Protein AF-A0AA35X8R4-F1 (afdb_monomer)

Structure (mmCIF, N/CA/C/O backbone):
data_AF-A0AA35X8R4-F1
#
_entry.id   AF-A0AA35X8R4-F1
#
loop_
_atom_site.group_PDB
_atom_site.id
_atom_site.type_symbol
_atom_site.label_atom_id
_atom_site.label_alt_id
_atom_site.label_comp_id
_atom_site.label_asym_id
_atom_site.label_entity_id
_atom_site.label_seq_id
_atom_site.pdbx_PDB_ins_code
_atom_site.Cartn_x
_atom_site.Cartn_y
_atom_site.Cartn_z
_atom_site.occupancy
_atom_site.B_iso_or_equiv
_atom_site.auth_seq_id
_atom_site.auth_comp_id
_atom_site.auth_asym_id
_atom_site.auth_atom_id
_atom_site.pdbx_PDB_model_num
ATOM 1 N N . GLN A 1 1 ? 31.688 -10.232 -8.672 1.00 42.75 1 GLN A N 1
ATOM 2 C CA . GLN A 1 1 ? 30.907 -11.163 -7.828 1.00 42.75 1 GLN A CA 1
ATOM 3 C C . GLN A 1 1 ? 31.420 -11.048 -6.401 1.00 42.75 1 GLN A C 1
ATOM 5 O O . GLN A 1 1 ? 32.512 -11.514 -6.111 1.00 42.75 1 GLN A O 1
ATOM 10 N N . SER A 1 2 ? 30.700 -10.338 -5.537 1.00 46.19 2 SER A N 1
ATOM 11 C CA . SER A 1 2 ? 31.055 -10.179 -4.125 1.00 46.19 2 SER A CA 1
ATOM 12 C C . SER A 1 2 ? 30.727 -11.465 -3.354 1.00 46.19 2 SER A C 1
ATOM 14 O O . SER A 1 2 ? 29.625 -12.008 -3.460 1.00 46.19 2 SER A O 1
ATOM 16 N N . HIS A 1 3 ? 31.691 -11.980 -2.586 1.00 63.31 3 HIS A N 1
ATOM 17 C CA . HIS A 1 3 ? 31.515 -13.139 -1.707 1.00 63.31 3 HIS A CA 1
ATOM 18 C C . HIS A 1 3 ? 30.639 -12.759 -0.503 1.00 63.31 3 HIS A C 1
ATOM 20 O O . HIS A 1 3 ? 31.115 -12.534 0.605 1.00 63.31 3 HIS A O 1
ATOM 26 N N . VAL A 1 4 ? 29.327 -12.669 -0.720 1.00 67.12 4 VAL A N 1
ATOM 27 C CA . VAL A 1 4 ? 28.357 -12.567 0.374 1.00 67.12 4 VAL A CA 1
ATOM 28 C C . VAL A 1 4 ? 28.374 -13.883 1.149 1.00 67.12 4 VAL A C 1
ATOM 30 O O . VAL A 1 4 ? 28.127 -14.942 0.557 1.00 67.12 4 VAL A O 1
ATOM 33 N N . SER A 1 5 ? 28.679 -13.815 2.447 1.00 81.56 5 SER A N 1
ATOM 34 C CA . SER A 1 5 ? 28.802 -14.973 3.335 1.00 81.56 5 SER A CA 1
ATOM 35 C C . SER A 1 5 ? 27.504 -15.794 3.375 1.00 81.56 5 SER A C 1
ATOM 37 O O . SER A 1 5 ? 26.397 -15.253 3.346 1.00 81.56 5 SER A O 1
ATOM 39 N N . ALA A 1 6 ? 27.634 -17.125 3.427 1.00 78.38 6 ALA A N 1
ATOM 40 C CA . ALA A 1 6 ? 26.509 -18.064 3.480 1.00 78.38 6 ALA A CA 1
ATOM 41 C C . ALA A 1 6 ? 25.413 -17.717 4.520 1.00 78.38 6 ALA A C 1
ATOM 43 O O . ALA A 1 6 ? 24.239 -17.761 4.147 1.00 78.38 6 ALA A O 1
ATOM 44 N N . PRO A 1 7 ? 25.729 -17.309 5.771 1.00 77.25 7 PRO A N 1
ATOM 45 C CA . PRO A 1 7 ? 24.696 -16.931 6.741 1.00 77.25 7 PRO A CA 1
ATOM 46 C C . PRO A 1 7 ? 23.903 -15.686 6.325 1.00 77.25 7 PRO A C 1
ATOM 48 O O . PRO A 1 7 ? 22.697 -15.631 6.552 1.00 77.25 7 PRO A O 1
ATOM 51 N N . LEU A 1 8 ? 24.538 -14.718 5.655 1.00 70.50 8 LEU A N 1
ATOM 52 C CA . LEU A 1 8 ? 23.856 -13.514 5.178 1.00 70.50 8 LEU A CA 1
ATOM 53 C C . LEU A 1 8 ? 22.830 -13.860 4.089 1.00 70.50 8 LEU A C 1
ATOM 55 O O . LEU A 1 8 ? 21.717 -13.344 4.096 1.00 70.50 8 LEU A O 1
ATOM 59 N N . ARG A 1 9 ? 23.173 -14.788 3.184 1.00 72.38 9 ARG A N 1
ATOM 60 C CA . ARG A 1 9 ? 22.253 -15.271 2.137 1.00 72.38 9 ARG A CA 1
ATOM 61 C C . ARG A 1 9 ? 21.031 -15.967 2.726 1.00 72.38 9 ARG A C 1
ATOM 63 O O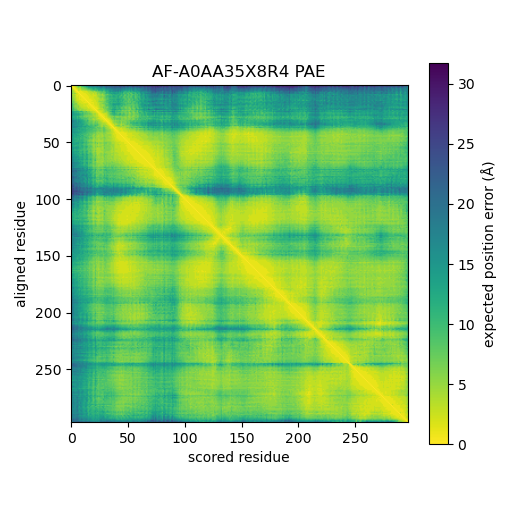 . ARG A 1 9 ? 19.924 -15.765 2.240 1.00 72.38 9 ARG A O 1
ATOM 70 N N . LEU A 1 10 ? 21.232 -16.765 3.774 1.00 74.31 10 LEU A N 1
ATOM 71 C CA . LEU A 1 10 ? 20.160 -17.494 4.452 1.00 74.31 10 LEU A CA 1
ATOM 72 C C . LEU A 1 10 ? 19.216 -16.528 5.180 1.00 74.31 10 LEU A C 1
ATOM 74 O O . LEU A 1 10 ? 17.998 -16.666 5.095 1.00 74.31 10 LEU A O 1
ATOM 78 N N . LEU A 1 11 ? 19.775 -15.490 5.806 1.00 71.56 11 LEU A N 1
ATOM 79 C CA . LEU A 1 11 ? 19.006 -14.438 6.465 1.00 71.56 11 LEU A CA 1
ATOM 80 C C . LEU A 1 11 ? 18.206 -13.594 5.459 1.00 71.56 11 LEU A C 1
ATOM 82 O O . LEU A 1 11 ? 17.036 -13.311 5.708 1.00 71.56 11 LEU A O 1
ATOM 86 N N . PHE A 1 12 ? 18.783 -13.269 4.296 1.00 72.00 12 PHE A N 1
ATOM 87 C CA . PHE A 1 12 ? 18.057 -12.611 3.203 1.00 72.00 12 PHE A CA 1
ATOM 88 C C . PHE A 1 12 ? 16.969 -13.493 2.590 1.00 72.00 12 PHE A C 1
ATOM 90 O O . PHE A 1 12 ? 15.885 -13.005 2.288 1.00 72.00 12 PHE A O 1
ATOM 97 N N . ALA A 1 13 ? 17.219 -14.792 2.425 1.00 73.44 13 ALA A N 1
ATOM 98 C CA . ALA A 1 13 ? 16.211 -15.718 1.920 1.00 73.44 13 ALA A CA 1
ATOM 99 C C . ALA A 1 13 ? 15.034 -15.852 2.898 1.00 73.44 13 ALA A C 1
ATOM 101 O O . ALA A 1 13 ? 13.877 -15.832 2.474 1.00 73.44 13 ALA A O 1
ATOM 102 N N . PHE A 1 14 ? 15.318 -15.934 4.202 1.00 73.19 14 PHE A N 1
ATOM 103 C CA . PHE A 1 14 ? 14.298 -15.977 5.246 1.00 73.19 14 PHE A CA 1
ATOM 104 C C . PHE A 1 14 ? 13.504 -14.668 5.327 1.00 73.19 14 PHE A C 1
ATOM 106 O O . PHE A 1 14 ? 12.277 -14.695 5.376 1.00 73.19 14 PHE A O 1
ATOM 113 N N . SER A 1 15 ? 14.170 -13.510 5.284 1.00 67.69 15 SER A N 1
ATOM 114 C CA . SER A 1 15 ? 13.473 -12.219 5.301 1.00 67.69 15 SER A CA 1
ATOM 115 C C . SER A 1 15 ? 12.631 -12.006 4.041 1.00 67.69 15 SER A C 1
ATOM 117 O O . SER A 1 15 ? 11.508 -11.512 4.139 1.00 67.69 15 SER A O 1
ATOM 119 N N . ALA A 1 16 ? 13.115 -12.447 2.876 1.00 68.12 16 ALA A N 1
ATOM 120 C CA . ALA A 1 16 ? 12.371 -12.402 1.623 1.00 68.12 16 ALA A CA 1
ATOM 121 C C . ALA A 1 16 ? 11.135 -13.310 1.651 1.00 68.12 16 ALA A C 1
ATOM 123 O O . ALA A 1 16 ? 10.048 -12.857 1.303 1.00 68.12 16 ALA A O 1
ATOM 124 N N . THR A 1 17 ? 11.258 -14.560 2.110 1.00 68.94 17 THR A N 1
ATOM 125 C CA . THR A 1 17 ? 10.109 -15.480 2.228 1.00 68.94 17 THR A CA 1
ATOM 126 C C . THR A 1 17 ? 9.102 -15.010 3.266 1.00 68.94 17 THR A C 1
ATOM 128 O O . THR A 1 17 ? 7.900 -15.039 3.010 1.00 68.94 17 THR A O 1
ATOM 131 N N . PHE A 1 18 ? 9.571 -14.499 4.404 1.00 68.56 18 PHE A N 1
ATOM 132 C CA . PHE A 1 18 ? 8.705 -13.898 5.410 1.00 68.56 18 PHE A CA 1
ATOM 133 C C . PHE A 1 18 ? 7.965 -12.684 4.832 1.00 68.56 18 PHE A C 1
ATOM 135 O O . PHE A 1 18 ? 6.743 -12.606 4.925 1.00 68.56 18 PHE A O 1
ATOM 142 N N . SER A 1 19 ? 8.669 -11.782 4.143 1.00 63.00 19 SER A N 1
ATOM 143 C CA . SER A 1 19 ? 8.063 -10.633 3.462 1.00 63.00 19 SER A CA 1
ATOM 144 C C . SER A 1 19 ? 7.044 -11.057 2.399 1.00 63.00 19 SER A C 1
ATOM 146 O O . SER A 1 19 ? 5.959 -10.486 2.333 1.00 63.00 19 SER A O 1
ATOM 148 N N . GLN A 1 20 ? 7.337 -12.090 1.606 1.00 67.69 20 GLN A N 1
ATOM 149 C CA . GLN A 1 20 ? 6.408 -12.647 0.618 1.00 67.69 20 GLN A CA 1
ATOM 150 C C . GLN A 1 20 ? 5.157 -13.242 1.269 1.00 67.69 20 GLN A C 1
ATOM 152 O O . GLN A 1 20 ? 4.056 -13.027 0.765 1.00 67.69 20 GLN A O 1
ATOM 157 N N . PHE A 1 21 ? 5.303 -13.949 2.392 1.00 67.50 21 PHE A N 1
ATOM 158 C CA . PHE A 1 21 ? 4.180 -14.505 3.145 1.00 67.50 21 PHE A CA 1
ATOM 159 C C . PHE A 1 21 ? 3.247 -13.398 3.655 1.00 67.50 21 PHE A C 1
ATOM 161 O O . PHE A 1 21 ? 2.036 -13.465 3.442 1.00 67.50 21 PHE A O 1
ATOM 168 N N . TRP A 1 22 ? 3.810 -12.336 4.239 1.00 61.62 22 TRP A N 1
ATOM 169 C CA . TRP A 1 22 ? 3.038 -11.184 4.719 1.00 61.62 22 TRP A CA 1
ATOM 170 C C . TRP A 1 22 ? 2.454 -10.324 3.596 1.00 61.62 22 TRP A C 1
ATOM 172 O O . TRP A 1 22 ? 1.364 -9.783 3.754 1.00 61.62 22 TRP A O 1
ATOM 182 N N . ASN A 1 23 ? 3.115 -10.265 2.439 1.00 62.91 23 ASN A N 1
ATOM 183 C CA . ASN A 1 23 ? 2.575 -9.660 1.218 1.00 62.91 23 ASN A CA 1
ATOM 184 C C . ASN A 1 23 ? 1.574 -10.568 0.488 1.00 62.91 23 ASN A C 1
ATOM 186 O O . ASN A 1 23 ? 1.176 -10.262 -0.637 1.00 62.91 23 ASN A O 1
ATOM 190 N N . LEU A 1 24 ? 1.182 -11.692 1.100 1.00 67.56 24 LEU A N 1
ATOM 191 C CA . LEU A 1 24 ? 0.212 -12.645 0.560 1.00 67.56 24 LEU A CA 1
ATOM 192 C C . LEU A 1 24 ? 0.609 -13.181 -0.825 1.00 67.56 24 LEU A C 1
ATOM 194 O O . LEU A 1 24 ? -0.223 -13.579 -1.637 1.00 67.56 24 LEU A O 1
ATOM 198 N N . GLN A 1 25 ? 1.914 -13.226 -1.087 1.00 70.88 25 GLN A N 1
ATOM 199 C CA . GLN A 1 25 ? 2.516 -13.843 -2.264 1.00 70.88 25 GLN A CA 1
ATOM 200 C C . GLN A 1 25 ? 2.838 -15.319 -1.999 1.00 70.88 25 GLN A C 1
ATOM 202 O O . GLN A 1 25 ? 3.800 -15.857 -2.541 1.00 70.88 25 GLN A O 1
ATOM 207 N N . PHE A 1 26 ? 2.028 -15.996 -1.179 1.00 68.44 26 PHE A N 1
ATOM 208 C CA . PHE A 1 26 ? 2.203 -17.412 -0.828 1.00 68.44 26 PHE A CA 1
ATOM 209 C C . PHE A 1 26 ? 2.342 -18.300 -2.064 1.00 68.44 26 PHE A C 1
ATOM 211 O O . PHE A 1 26 ? 3.152 -19.219 -2.069 1.00 68.44 26 PHE A O 1
ATOM 218 N N . PHE A 1 27 ? 1.628 -17.982 -3.145 1.00 66.06 27 PHE A N 1
ATOM 219 C CA . PHE A 1 27 ? 1.754 -18.725 -4.394 1.00 66.06 27 PHE A CA 1
ATOM 220 C C . PHE A 1 27 ? 3.149 -18.613 -5.013 1.00 66.06 27 PHE A C 1
ATOM 222 O O . PHE A 1 27 ? 3.648 -19.612 -5.506 1.00 66.06 27 PHE A O 1
ATOM 229 N N . LYS A 1 28 ? 3.815 -17.454 -4.929 1.00 71.38 28 LYS A N 1
ATOM 230 C CA . LYS A 1 28 ? 5.198 -17.301 -5.418 1.00 71.38 28 LYS A CA 1
ATOM 231 C C . LYS A 1 28 ? 6.217 -18.018 -4.530 1.00 71.38 28 LYS A C 1
ATOM 233 O O . LYS A 1 28 ? 7.270 -18.402 -5.020 1.00 71.38 28 LYS A O 1
ATOM 238 N N . ALA A 1 29 ? 5.912 -18.180 -3.241 1.00 72.56 29 ALA A N 1
ATOM 239 C CA . ALA A 1 29 ? 6.785 -18.868 -2.293 1.00 72.56 29 ALA A CA 1
ATOM 240 C C . ALA A 1 29 ? 6.645 -20.401 -2.357 1.00 72.56 29 ALA A C 1
ATOM 242 O O . ALA A 1 29 ? 7.626 -21.113 -2.164 1.00 72.56 29 ALA A O 1
ATOM 243 N N . ILE A 1 30 ? 5.432 -20.910 -2.603 1.00 75.31 30 ILE A N 1
ATOM 244 C CA . ILE A 1 30 ? 5.121 -22.349 -2.580 1.00 75.31 30 ILE A CA 1
ATOM 245 C C . ILE A 1 30 ? 5.240 -22.972 -3.972 1.00 75.31 30 ILE A C 1
ATOM 247 O O . ILE A 1 30 ? 5.683 -24.112 -4.104 1.00 75.31 30 ILE A O 1
ATOM 251 N N . VAL A 1 31 ? 4.821 -22.251 -5.013 1.00 72.50 31 VAL A N 1
ATOM 252 C CA . VAL A 1 31 ? 4.783 -22.779 -6.375 1.00 72.50 31 VAL A CA 1
ATOM 253 C C . VAL A 1 31 ? 6.070 -22.361 -7.090 1.00 72.50 31 VAL A C 1
ATOM 255 O O . VAL A 1 31 ? 6.331 -21.160 -7.196 1.00 72.50 31 VAL A O 1
ATOM 258 N N . PRO A 1 32 ? 6.889 -23.310 -7.586 1.00 77.44 32 PRO A N 1
ATOM 259 C CA . PRO A 1 32 ? 8.063 -22.970 -8.384 1.00 77.44 32 PRO A CA 1
ATOM 260 C C . PRO A 1 32 ? 7.648 -22.178 -9.637 1.00 77.44 32 PRO A C 1
ATOM 262 O O . PRO A 1 32 ? 6.482 -22.223 -10.035 1.00 77.44 32 PRO A O 1
ATOM 265 N N . PRO A 1 33 ? 8.564 -21.444 -10.291 1.00 75.19 33 PRO A N 1
ATOM 266 C CA . PRO A 1 33 ? 8.243 -20.746 -11.531 1.00 75.19 33 PRO A CA 1
ATOM 267 C C . PRO A 1 33 ? 7.823 -21.760 -12.608 1.00 75.19 33 PRO A C 1
ATOM 269 O O . PRO A 1 33 ? 8.652 -22.494 -13.140 1.00 75.19 33 PRO A O 1
ATOM 272 N N . ILE A 1 34 ? 6.524 -21.817 -12.913 1.00 79.06 34 ILE A N 1
ATOM 273 C CA . ILE A 1 34 ? 5.951 -22.690 -13.945 1.00 79.06 34 ILE A CA 1
ATOM 274 C C . ILE A 1 34 ? 5.684 -21.851 -15.197 1.00 79.06 34 ILE A C 1
ATOM 276 O O . ILE A 1 34 ? 5.019 -20.815 -15.133 1.00 79.06 34 ILE A O 1
ATOM 280 N N . CYS A 1 35 ? 6.157 -22.317 -16.355 1.00 78.00 35 CYS A N 1
ATOM 281 C CA . CYS A 1 35 ? 5.719 -21.786 -17.644 1.00 78.00 35 CYS A CA 1
ATOM 282 C C . CYS A 1 35 ? 4.295 -22.279 -17.930 1.00 78.00 35 CYS A C 1
ATOM 284 O O . CYS A 1 35 ? 4.099 -23.425 -18.320 1.00 78.00 35 CYS A O 1
ATOM 286 N N . ILE A 1 36 ? 3.298 -21.418 -17.705 1.00 80.19 36 ILE A N 1
ATOM 287 C CA . ILE A 1 36 ? 1.879 -21.766 -17.896 1.00 80.19 36 ILE A CA 1
ATOM 288 C C . ILE A 1 36 ? 1.546 -21.917 -19.390 1.00 80.19 36 ILE A C 1
ATOM 290 O O . ILE A 1 36 ? 0.782 -22.804 -19.761 1.00 80.19 36 ILE A O 1
ATOM 294 N N . SER A 1 37 ? 2.095 -21.053 -20.253 1.00 87.88 37 SER A N 1
ATOM 295 C CA . SER A 1 37 ? 1.942 -21.135 -21.712 1.00 87.88 37 SER A CA 1
ATOM 296 C C . SER A 1 37 ? 2.865 -20.142 -22.420 1.00 87.88 37 SER A C 1
ATOM 298 O O . SER A 1 37 ? 3.035 -19.017 -21.955 1.00 87.88 37 SER A O 1
ATOM 300 N N . GLU A 1 38 ? 3.381 -20.525 -23.589 1.00 85.19 38 GLU A N 1
ATOM 301 C CA . GLU A 1 38 ? 4.169 -19.659 -24.484 1.00 85.19 38 GLU A CA 1
ATOM 302 C C . GLU A 1 38 ? 3.363 -18.475 -25.042 1.00 85.19 38 GLU A C 1
ATOM 304 O O . GLU A 1 38 ? 3.930 -17.491 -25.509 1.00 85.19 38 GLU A O 1
ATOM 309 N N . LYS A 1 39 ? 2.026 -18.546 -24.991 1.00 87.25 39 LYS A N 1
ATOM 310 C CA . LYS A 1 39 ? 1.143 -17.471 -25.468 1.00 87.25 39 LYS A CA 1
ATOM 311 C C . LYS A 1 39 ? 0.897 -16.381 -24.421 1.00 87.25 39 LYS A C 1
ATOM 313 O O . LYS A 1 39 ? 0.306 -15.355 -24.761 1.00 87.25 39 LYS A O 1
ATOM 318 N N . LEU A 1 40 ? 1.300 -16.583 -23.160 1.00 86.94 40 LEU A N 1
ATOM 319 C CA . LEU A 1 40 ? 1.175 -15.543 -22.139 1.00 86.94 40 LEU A CA 1
ATOM 320 C C . LEU A 1 40 ? 2.287 -14.506 -22.306 1.00 86.94 40 LEU A C 1
ATOM 322 O O . LEU A 1 40 ? 3.458 -14.774 -22.065 1.00 86.94 40 LEU A O 1
ATOM 326 N N . THR A 1 41 ? 1.890 -13.291 -22.669 1.00 88.88 41 THR A N 1
ATOM 327 C CA . THR A 1 41 ? 2.775 -12.119 -22.659 1.00 88.88 41 THR A CA 1
ATOM 328 C C . THR A 1 41 ? 3.045 -11.621 -21.234 1.00 88.88 41 THR A C 1
ATOM 330 O O . THR A 1 41 ? 2.301 -11.942 -20.298 1.00 88.88 41 THR A O 1
ATOM 333 N N . GLY A 1 42 ? 4.085 -10.796 -21.062 1.00 87.94 42 GLY A N 1
ATOM 334 C CA . GLY A 1 42 ? 4.512 -10.294 -19.749 1.00 87.94 42 GLY A CA 1
ATOM 335 C C . GLY A 1 42 ? 3.406 -9.539 -19.008 1.00 87.94 42 GLY A C 1
ATOM 336 O O . GLY A 1 42 ? 3.241 -9.697 -17.798 1.00 87.94 42 GLY A O 1
ATOM 337 N N . ILE A 1 43 ? 2.555 -8.811 -19.739 1.00 88.62 43 ILE A N 1
ATOM 338 C CA . ILE A 1 43 ? 1.417 -8.097 -19.146 1.00 88.62 43 ILE A CA 1
ATOM 339 C C . ILE A 1 43 ? 0.390 -9.028 -18.488 1.00 88.62 43 ILE A C 1
ATOM 341 O O . ILE A 1 43 ? -0.168 -8.679 -17.450 1.00 88.62 43 ILE A O 1
ATOM 345 N N . HIS A 1 44 ? 0.155 -10.226 -19.035 1.00 89.62 44 HIS A N 1
ATOM 346 C CA . HIS A 1 44 ? -0.772 -11.184 -18.427 1.00 89.62 44 HIS A CA 1
ATOM 347 C C . HIS A 1 44 ? -0.239 -11.676 -17.086 1.00 89.62 44 HIS A C 1
ATOM 349 O O . HIS A 1 44 ? -0.977 -11.722 -16.104 1.00 89.62 44 HIS A O 1
ATOM 355 N N . VAL A 1 45 ? 1.057 -11.991 -17.042 1.00 88.00 45 VAL A N 1
ATOM 356 C CA . VAL A 1 45 ? 1.742 -12.387 -15.808 1.00 88.00 45 VAL A CA 1
ATOM 357 C C . VAL A 1 45 ? 1.691 -11.248 -14.796 1.00 88.00 45 VAL A C 1
ATOM 359 O O . VAL A 1 45 ? 1.405 -11.476 -13.622 1.00 88.00 45 VAL A O 1
ATOM 362 N N . HIS A 1 46 ? 1.884 -10.009 -15.247 1.00 89.19 46 HIS A N 1
ATOM 363 C CA . HIS A 1 46 ? 1.799 -8.849 -14.370 1.00 89.19 46 HIS A CA 1
ATOM 364 C C . HIS A 1 46 ? 0.398 -8.615 -13.811 1.00 89.19 46 HIS A C 1
ATOM 366 O O . HIS A 1 46 ? 0.256 -8.282 -12.637 1.00 89.19 46 HIS A O 1
ATOM 372 N N . MET A 1 47 ? -0.650 -8.846 -14.601 1.00 90.00 47 MET A N 1
ATOM 373 C CA . MET A 1 47 ? -2.028 -8.720 -14.123 1.00 90.00 47 MET A CA 1
ATOM 374 C C . MET A 1 47 ? -2.342 -9.668 -12.957 1.00 90.00 47 MET A C 1
ATOM 376 O O . MET A 1 47 ? -3.156 -9.334 -12.096 1.00 90.00 47 MET A O 1
ATOM 380 N N . LEU A 1 48 ? -1.643 -10.803 -12.848 1.00 88.25 48 LEU A N 1
ATOM 381 C CA . LEU A 1 48 ? -1.761 -11.698 -11.693 1.00 88.25 48 LEU A CA 1
ATOM 382 C C . LEU A 1 48 ? -1.245 -11.064 -10.390 1.00 88.25 48 LEU A C 1
ATOM 384 O O . LEU A 1 48 ? -1.662 -11.484 -9.313 1.00 88.25 48 LEU A O 1
ATOM 388 N N . ASN A 1 49 ? -0.411 -10.020 -10.449 1.00 86.81 49 ASN A N 1
ATOM 389 C CA . ASN A 1 49 ? 0.014 -9.276 -9.259 1.00 86.81 49 ASN A CA 1
ATOM 390 C C . ASN A 1 49 ? -1.132 -8.471 -8.613 1.00 86.81 49 ASN A C 1
ATOM 392 O O . ASN A 1 49 ? -0.999 -8.072 -7.458 1.00 86.81 49 ASN A O 1
ATOM 396 N N . PHE A 1 50 ? -2.269 -8.277 -9.295 1.00 89.12 50 PHE A N 1
ATOM 397 C CA . PHE A 1 50 ? -3.486 -7.728 -8.678 1.00 89.12 50 PHE A CA 1
ATOM 398 C C . PHE A 1 50 ? -4.293 -8.779 -7.905 1.00 89.12 50 PHE A C 1
ATOM 400 O O . PHE A 1 50 ? -5.124 -8.419 -7.070 1.00 89.12 50 PHE A O 1
ATOM 407 N N . LEU A 1 51 ? -4.050 -10.074 -8.134 1.00 88.38 51 LEU A N 1
ATOM 408 C CA . LEU A 1 51 ? -4.808 -11.153 -7.500 1.00 88.38 51 LEU A CA 1
ATOM 409 C C . LEU A 1 51 ? -4.685 -11.159 -5.963 1.00 88.38 51 LEU A C 1
ATOM 411 O O . LEU A 1 51 ? -5.722 -11.300 -5.316 1.00 88.38 51 LEU A O 1
ATOM 415 N N . PRO A 1 52 ? -3.503 -10.936 -5.345 1.00 85.69 52 PRO A N 1
ATOM 416 C CA . PRO A 1 52 ? -3.396 -10.810 -3.889 1.00 85.69 52 PRO A CA 1
ATOM 417 C C . PRO A 1 52 ? -4.235 -9.659 -3.315 1.00 85.69 52 PRO A C 1
ATOM 419 O O . PRO A 1 52 ? -4.853 -9.811 -2.263 1.00 85.69 52 PRO A O 1
ATOM 422 N N . ALA A 1 53 ? -4.318 -8.526 -4.023 1.00 86.94 53 ALA A N 1
ATOM 423 C CA . ALA A 1 53 ? -5.154 -7.403 -3.604 1.00 86.94 53 ALA A CA 1
ATOM 424 C C . ALA A 1 53 ? -6.650 -7.744 -3.683 1.00 86.94 53 ALA A C 1
ATOM 426 O O . ALA A 1 53 ? -7.406 -7.486 -2.749 1.00 86.94 53 ALA A O 1
ATOM 427 N N . ILE A 1 54 ? -7.080 -8.394 -4.767 1.00 86.06 54 ILE A N 1
ATOM 428 C CA . ILE A 1 54 ? -8.464 -8.868 -4.909 1.00 86.06 54 ILE A CA 1
ATOM 429 C C . ILE A 1 54 ? -8.793 -9.897 -3.822 1.00 86.06 54 ILE A C 1
ATOM 431 O O . ILE A 1 54 ? -9.855 -9.827 -3.207 1.00 86.06 54 ILE A O 1
ATOM 435 N N . TYR A 1 55 ? -7.873 -10.817 -3.536 1.00 87.25 55 TYR A N 1
ATOM 436 C CA . TYR A 1 55 ? -8.022 -11.811 -2.477 1.00 87.25 55 TYR A CA 1
ATOM 437 C C . TYR A 1 55 ? -8.251 -11.163 -1.104 1.00 87.25 55 TYR A C 1
ATOM 439 O O . TYR A 1 55 ? -9.162 -11.563 -0.380 1.00 87.25 55 TYR A O 1
ATOM 447 N N . LEU A 1 56 ? -7.497 -10.113 -0.770 1.00 88.50 56 LEU A N 1
ATOM 448 C CA . LEU A 1 56 ? -7.697 -9.336 0.456 1.00 88.50 56 LEU A CA 1
ATOM 449 C C . LEU A 1 56 ? -9.094 -8.726 0.560 1.00 88.50 56 LEU A C 1
ATOM 451 O O . LEU A 1 56 ? -9.714 -8.763 1.621 1.00 88.50 56 LEU A O 1
ATOM 455 N N . LEU A 1 57 ? -9.614 -8.194 -0.542 1.00 85.62 57 LEU A N 1
ATOM 456 C CA . LEU A 1 57 ? -10.961 -7.627 -0.583 1.00 85.62 57 LEU A CA 1
ATOM 457 C C . LEU A 1 57 ? -12.031 -8.704 -0.416 1.00 85.62 57 LEU A C 1
ATOM 459 O O . LEU A 1 57 ? -13.007 -8.497 0.302 1.00 85.62 57 LEU A O 1
ATOM 463 N N . VAL A 1 58 ? -11.830 -9.874 -1.024 1.00 88.19 58 VAL A N 1
ATOM 464 C CA . VAL A 1 58 ? -12.706 -11.033 -0.820 1.00 88.19 58 VAL A CA 1
ATOM 465 C C . VAL A 1 58 ? -12.693 -11.456 0.648 1.00 88.19 58 VAL A C 1
ATOM 467 O O . VAL A 1 58 ? -13.761 -11.687 1.209 1.00 88.19 58 VAL A O 1
ATOM 470 N N . LEU A 1 59 ? -11.528 -11.483 1.305 1.00 87.62 59 LEU A N 1
ATOM 471 C CA . LEU A 1 59 ? -11.437 -11.760 2.742 1.00 87.62 59 LEU A CA 1
ATOM 472 C C . LEU A 1 59 ? -12.197 -10.734 3.588 1.00 87.62 59 LEU A C 1
ATOM 474 O O . LEU A 1 59 ? -12.868 -11.125 4.539 1.00 87.62 59 LEU A O 1
ATOM 478 N N . VAL A 1 60 ? -12.140 -9.448 3.235 1.00 86.62 60 VAL A N 1
ATOM 479 C CA . VAL A 1 60 ? -12.914 -8.390 3.907 1.00 86.62 60 VAL A CA 1
ATOM 480 C C . VAL A 1 60 ? -14.421 -8.587 3.714 1.00 86.62 60 VAL A C 1
ATOM 482 O O . VAL A 1 60 ? -15.196 -8.448 4.657 1.00 86.62 60 VAL A O 1
ATOM 485 N N . ILE A 1 61 ? -14.866 -8.942 2.509 1.00 86.38 61 ILE A N 1
ATOM 486 C CA . ILE A 1 61 ? -16.287 -9.214 2.248 1.00 86.38 61 ILE A CA 1
ATOM 487 C C . ILE A 1 61 ? -16.743 -10.450 3.031 1.00 86.38 61 ILE A C 1
ATOM 489 O O . ILE A 1 61 ? -17.786 -10.417 3.686 1.00 86.38 61 ILE A O 1
ATOM 493 N N . LEU A 1 62 ? -15.954 -11.526 3.006 1.00 87.44 62 LEU A N 1
ATOM 494 C CA . LEU A 1 62 ? -16.235 -12.748 3.755 1.00 87.44 62 LEU A CA 1
ATOM 495 C C . LEU A 1 62 ? -16.264 -12.486 5.262 1.00 87.44 62 LEU A C 1
ATOM 497 O O . LEU A 1 62 ? -17.173 -12.974 5.929 1.00 87.44 62 LEU A O 1
ATOM 501 N N . SER A 1 63 ? -15.338 -11.687 5.801 1.00 85.38 63 SER A N 1
ATOM 502 C CA . SER A 1 63 ? -15.355 -11.320 7.219 1.00 85.38 63 SER A CA 1
ATOM 503 C C . SER A 1 63 ? -16.622 -10.538 7.566 1.00 85.38 63 SER A C 1
ATOM 505 O O . SER A 1 63 ? -17.294 -10.890 8.531 1.00 85.38 63 SER A O 1
ATOM 507 N N . CYS A 1 64 ? -17.029 -9.573 6.736 1.00 83.62 64 CYS A N 1
ATOM 508 C CA . CYS A 1 64 ? -18.278 -8.827 6.917 1.00 83.62 64 CYS A CA 1
ATOM 509 C C . CYS A 1 64 ? -19.508 -9.744 6.949 1.00 83.62 64 CYS A C 1
ATOM 511 O O . CYS A 1 64 ? -20.355 -9.616 7.835 1.00 83.62 64 CYS A O 1
ATOM 513 N N . ILE A 1 65 ? -19.589 -10.699 6.019 1.00 86.81 65 ILE A N 1
ATOM 514 C CA . ILE A 1 65 ? -20.679 -11.682 5.967 1.00 86.81 65 ILE A CA 1
ATOM 515 C C . ILE A 1 65 ? -20.668 -12.569 7.218 1.00 86.81 65 ILE A C 1
ATOM 517 O O . ILE A 1 65 ? -21.719 -12.793 7.817 1.00 86.81 65 ILE A O 1
ATOM 521 N N . LEU A 1 66 ? -19.498 -13.052 7.644 1.00 86.31 66 LEU A N 1
ATOM 522 C CA . LEU A 1 66 ? -19.364 -13.894 8.835 1.00 86.31 66 LEU A CA 1
ATOM 523 C C . LEU A 1 66 ? -19.777 -13.158 10.115 1.00 86.31 66 LEU A C 1
ATOM 525 O O . LEU A 1 66 ? -20.450 -13.757 10.952 1.00 86.31 66 LEU A O 1
ATOM 529 N N . ILE A 1 67 ? -19.441 -11.871 10.253 1.00 82.62 67 ILE A N 1
ATOM 530 C CA . ILE A 1 67 ? -19.865 -11.038 11.392 1.00 82.62 67 ILE A CA 1
ATOM 531 C C . ILE A 1 67 ? -21.386 -10.891 11.415 1.00 82.62 67 ILE A C 1
ATOM 533 O O . ILE A 1 67 ? -22.006 -11.099 12.455 1.00 82.62 67 ILE A O 1
ATOM 537 N N . GLU A 1 68 ? -21.999 -10.558 10.278 1.00 83.88 68 GLU A N 1
ATOM 538 C CA . GLU A 1 68 ? -23.452 -10.375 10.183 1.00 83.88 68 GLU A CA 1
ATOM 539 C C . GLU A 1 68 ? -24.199 -11.691 10.462 1.00 83.88 68 GLU A C 1
ATOM 541 O O . GLU A 1 68 ? -25.191 -11.715 11.194 1.00 83.88 68 GLU A O 1
ATOM 546 N N . LEU A 1 69 ? -23.699 -12.817 9.942 1.00 87.06 69 LEU A N 1
ATOM 547 C CA . LEU A 1 69 ? -24.249 -14.144 10.234 1.00 87.06 69 LEU A CA 1
ATOM 548 C C . LEU A 1 69 ? -24.075 -14.531 11.708 1.00 87.06 69 LEU A C 1
ATOM 550 O O . LEU A 1 69 ? -24.981 -15.131 12.295 1.00 87.06 69 LEU A O 1
ATOM 554 N N . HIS A 1 70 ? -22.941 -14.177 12.318 1.00 84.19 70 HIS A N 1
ATOM 555 C CA . HIS A 1 70 ? -22.709 -14.370 13.747 1.00 84.19 70 HIS A CA 1
ATOM 556 C C . HIS A 1 70 ? -23.689 -13.535 14.586 1.00 84.19 70 HIS A C 1
ATOM 558 O O . HIS A 1 70 ? -24.312 -14.070 15.501 1.00 84.19 70 HIS A O 1
ATOM 564 N N . ALA A 1 71 ? -23.904 -12.262 14.234 1.00 82.62 71 ALA A N 1
ATOM 565 C CA . ALA A 1 71 ? -24.853 -11.373 14.910 1.00 82.62 71 ALA A CA 1
ATOM 566 C C . ALA A 1 71 ? -26.305 -11.883 14.840 1.00 82.62 71 ALA A C 1
ATOM 568 O O . ALA A 1 71 ? -27.081 -11.691 15.774 1.00 82.62 71 ALA A O 1
ATOM 569 N N . ARG A 1 72 ? -26.666 -12.592 13.763 1.00 89.69 72 ARG A N 1
ATOM 570 C CA . ARG A 1 72 ? -27.978 -13.243 13.592 1.00 89.69 72 ARG A CA 1
ATOM 571 C C . ARG A 1 72 ? -28.087 -14.621 14.253 1.00 89.69 72 ARG A C 1
ATOM 573 O O . ARG A 1 72 ? -29.088 -15.304 14.054 1.00 89.69 72 ARG A O 1
ATOM 580 N N . ASN A 1 73 ? -27.091 -15.038 15.035 1.00 90.75 73 ASN A N 1
ATOM 581 C CA . ASN A 1 73 ? -27.041 -16.333 15.721 1.00 90.75 73 ASN A CA 1
ATOM 582 C C . ASN A 1 73 ? -27.116 -17.555 14.784 1.00 90.75 73 ASN A C 1
ATOM 584 O O . ASN A 1 73 ? -27.674 -18.594 15.148 1.00 90.75 73 ASN A O 1
ATOM 588 N N . PHE A 1 74 ? -26.536 -17.474 13.582 1.00 93.88 74 PHE A N 1
ATOM 589 C CA . PHE A 1 74 ? -26.549 -18.601 12.649 1.00 93.88 74 PHE A CA 1
ATOM 590 C C . PHE A 1 74 ? -25.727 -19.789 13.185 1.00 93.88 74 PHE A C 1
ATOM 592 O O . PHE A 1 74 ? -24.554 -19.653 13.547 1.00 93.88 74 PHE A O 1
ATOM 599 N N . ALA A 1 75 ? -26.334 -20.980 13.234 1.00 92.00 75 ALA A N 1
ATOM 600 C CA . ALA A 1 75 ? -25.786 -22.130 13.959 1.00 92.00 75 ALA A CA 1
ATOM 601 C C . ALA A 1 75 ? -24.404 -22.581 13.455 1.00 92.00 75 ALA A C 1
ATOM 603 O O . ALA A 1 75 ? -23.528 -22.865 14.272 1.00 92.00 75 ALA A O 1
ATOM 604 N N . ILE A 1 76 ? -24.196 -22.603 12.132 1.00 92.38 76 ILE A N 1
ATOM 605 C CA . ILE A 1 76 ? -22.933 -23.035 11.510 1.00 92.38 76 ILE A CA 1
ATOM 606 C C . ILE A 1 76 ? -21.780 -22.117 11.932 1.00 92.38 76 ILE A C 1
ATOM 608 O O . ILE A 1 76 ? -20.747 -22.593 12.400 1.00 92.38 76 ILE A O 1
ATOM 612 N N . VAL A 1 77 ? -21.978 -20.797 11.843 1.00 90.12 77 VAL A N 1
ATOM 613 C CA . VAL A 1 77 ? -20.958 -19.805 12.220 1.00 90.12 77 VAL A CA 1
ATOM 614 C C . VAL A 1 77 ? -20.646 -19.896 13.712 1.00 90.12 77 VAL A C 1
ATOM 616 O O . VAL A 1 77 ? -19.482 -19.869 14.103 1.00 90.12 77 VAL A O 1
ATOM 619 N N . ARG A 1 78 ? -21.665 -20.108 14.555 1.00 87.44 78 ARG A N 1
ATOM 620 C CA . ARG A 1 78 ? -21.473 -20.305 15.997 1.00 87.44 78 ARG A CA 1
ATOM 621 C C . ARG A 1 78 ? -20.627 -21.541 16.308 1.00 87.44 78 ARG A C 1
ATOM 623 O O . ARG A 1 78 ? -19.788 -21.484 17.200 1.00 87.44 78 ARG A O 1
ATOM 630 N N . ILE A 1 79 ? -20.837 -22.654 15.602 1.00 91.56 79 ILE A N 1
ATOM 631 C CA . ILE A 1 79 ? -20.031 -23.874 15.778 1.00 91.56 79 ILE A CA 1
ATOM 632 C C . ILE A 1 79 ? -18.578 -23.612 15.378 1.00 91.56 79 ILE A C 1
ATOM 634 O O . ILE A 1 79 ? -17.680 -23.982 16.130 1.00 91.56 79 ILE A O 1
ATOM 638 N N . LEU A 1 80 ? -18.355 -22.918 14.258 1.00 88.38 80 LEU A N 1
ATOM 639 C CA . LEU A 1 80 ? -17.016 -22.544 13.799 1.00 88.38 80 LEU A CA 1
ATOM 640 C C . LEU A 1 80 ? -16.296 -21.612 14.794 1.00 88.38 80 LEU A C 1
ATOM 642 O O . LEU A 1 80 ? -15.088 -21.722 14.983 1.00 88.38 80 LEU A O 1
ATOM 646 N N . TRP A 1 81 ? -17.036 -20.721 15.463 1.00 86.00 81 TRP A N 1
ATOM 647 C CA 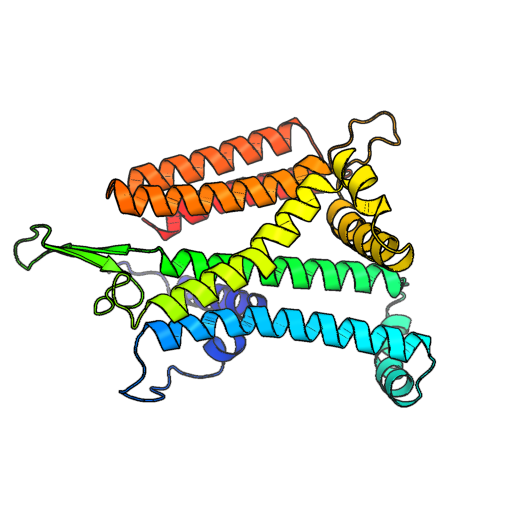. TRP A 1 81 ? -16.480 -19.757 16.419 1.00 86.00 81 TRP A CA 1
ATOM 648 C C . TRP A 1 81 ? -16.143 -20.363 17.790 1.00 86.00 81 TRP A C 1
ATOM 650 O O . TRP A 1 81 ? -15.234 -19.890 18.468 1.00 86.00 81 TRP A O 1
ATOM 660 N N . LYS A 1 82 ? -16.836 -21.432 18.212 1.00 85.56 82 LYS A N 1
ATOM 661 C CA . LYS A 1 82 ? -16.615 -22.106 19.509 1.00 85.56 82 LYS A CA 1
ATOM 662 C C . LYS A 1 82 ? -15.154 -22.486 19.804 1.00 85.56 82 LYS A C 1
ATOM 664 O O . LYS A 1 82 ? -14.697 -22.130 20.890 1.00 85.56 82 LYS A O 1
ATOM 669 N N . PRO A 1 83 ? -14.409 -23.183 18.920 1.00 85.44 83 PRO A N 1
ATOM 670 C CA . PRO A 1 83 ? -13.018 -23.541 19.203 1.00 85.44 83 PRO A CA 1
ATOM 671 C C . PRO A 1 83 ? -12.123 -22.305 19.331 1.00 85.44 83 PRO A C 1
ATOM 673 O O . PRO A 1 83 ? -11.267 -22.253 20.211 1.00 85.44 83 PRO A O 1
ATOM 676 N N . LEU A 1 84 ? -12.367 -21.281 18.509 1.00 82.00 84 LEU A N 1
ATOM 677 C CA . LEU A 1 84 ? -11.623 -20.026 18.557 1.00 82.00 84 LEU A CA 1
ATOM 678 C C . LEU A 1 84 ? -11.847 -19.311 19.896 1.00 82.00 84 LEU A C 1
ATOM 680 O O . LEU A 1 84 ? -10.898 -18.897 20.557 1.00 82.00 84 LEU A O 1
ATOM 684 N N . ASN A 1 85 ? -13.106 -19.243 20.333 1.00 81.50 85 ASN A N 1
ATOM 685 C CA . ASN A 1 85 ? -13.485 -18.611 21.590 1.00 81.50 85 ASN A CA 1
ATOM 686 C C . ASN A 1 85 ? -12.949 -19.384 22.805 1.00 81.50 85 ASN A C 1
ATOM 688 O O . ASN A 1 85 ? -12.542 -18.779 23.792 1.00 81.50 85 ASN A O 1
ATOM 692 N N . PHE A 1 86 ? -12.886 -20.717 22.723 1.00 82.31 86 PHE A N 1
ATOM 693 C CA . PHE A 1 86 ? -12.258 -21.549 23.748 1.00 82.31 86 PHE A CA 1
ATOM 694 C C . PHE A 1 86 ? -10.767 -21.218 23.905 1.00 82.31 86 PHE A C 1
ATOM 696 O O . PHE A 1 86 ? -10.312 -20.957 25.019 1.00 82.31 86 PHE A O 1
ATOM 703 N N . ILE A 1 87 ? -10.020 -21.142 22.799 1.00 81.75 87 ILE A N 1
ATOM 704 C CA . ILE A 1 87 ? -8.595 -20.775 22.821 1.00 81.75 87 ILE A CA 1
ATOM 705 C C . ILE A 1 87 ? -8.409 -19.356 23.375 1.00 81.75 87 ILE A C 1
ATOM 707 O O . ILE A 1 87 ? -7.600 -19.154 24.281 1.00 81.75 87 ILE A O 1
ATOM 711 N N . LEU A 1 88 ? -9.196 -18.389 22.893 1.00 76.31 88 LEU A N 1
ATOM 712 C CA . LEU A 1 88 ? -9.126 -16.996 23.346 1.00 76.31 88 LEU A CA 1
ATOM 713 C C . LEU A 1 88 ? -9.450 -16.859 24.838 1.00 76.31 88 LEU A C 1
ATOM 715 O O . LEU A 1 88 ? -8.710 -16.196 25.568 1.00 76.31 88 LEU A O 1
ATOM 719 N N . SER A 1 89 ? -10.482 -17.557 25.320 1.00 76.44 89 SER A N 1
ATOM 720 C CA . SER A 1 89 ? -10.853 -17.555 26.740 1.00 76.44 89 SER A CA 1
ATOM 721 C C . SER A 1 89 ? -9.733 -18.086 27.637 1.00 76.44 89 SER A C 1
ATOM 723 O O . SER A 1 89 ? -9.509 -17.553 28.720 1.00 76.44 89 SER A O 1
ATOM 725 N N . LYS A 1 90 ? -8.956 -19.066 27.157 1.00 81.31 90 LYS A N 1
ATOM 726 C CA . LYS A 1 90 ? -7.818 -19.630 27.892 1.00 81.31 90 LYS A CA 1
ATOM 727 C C . LYS A 1 90 ? -6.648 -18.650 28.016 1.00 81.31 90 LYS A C 1
ATOM 729 O O . LYS A 1 90 ? -5.863 -18.749 28.952 1.00 81.31 90 LYS A O 1
ATOM 734 N N . THR A 1 91 ? -6.538 -17.699 27.091 1.00 78.56 91 THR A N 1
ATOM 735 C CA . THR A 1 91 ? -5.477 -16.679 27.100 1.00 78.56 91 THR A CA 1
ATOM 736 C C . THR A 1 91 ? -5.799 -15.446 27.951 1.00 78.56 91 THR A C 1
ATOM 738 O O . THR A 1 91 ? -4.967 -14.549 28.031 1.00 78.56 91 THR A O 1
ATOM 741 N N . ASN A 1 92 ? -6.974 -15.375 28.597 1.00 65.31 92 ASN A N 1
ATOM 742 C CA . ASN A 1 92 ? -7.458 -14.188 29.328 1.00 65.31 92 ASN A CA 1
ATOM 743 C C . ASN A 1 92 ? -7.489 -12.889 28.495 1.00 65.31 92 ASN A C 1
ATOM 745 O O . ASN A 1 92 ? -7.653 -11.798 29.044 1.00 65.31 92 ASN A O 1
ATOM 749 N N . ILE A 1 93 ? -7.374 -12.978 27.167 1.00 68.25 93 ILE A N 1
ATOM 750 C CA . ILE A 1 93 ? -7.469 -11.817 26.291 1.00 68.25 93 ILE A CA 1
ATOM 751 C C . ILE A 1 93 ? -8.956 -11.516 26.103 1.00 68.25 93 ILE A C 1
ATOM 753 O O . ILE A 1 93 ? -9.654 -12.182 25.336 1.00 68.25 93 ILE A O 1
ATOM 757 N N . LYS A 1 94 ? -9.455 -10.496 26.809 1.00 62.16 94 LYS A N 1
ATOM 758 C CA . LYS A 1 94 ? -10.757 -9.889 26.511 1.00 62.16 94 LYS A CA 1
ATOM 759 C C . LYS A 1 94 ? -10.632 -9.104 25.210 1.00 62.16 94 LYS A C 1
ATOM 761 O O . LYS A 1 94 ? -10.363 -7.909 25.219 1.00 62.16 94 LYS A O 1
ATOM 766 N N . ILE A 1 95 ? -10.776 -9.797 24.088 1.00 61.56 95 ILE A N 1
ATOM 767 C CA . ILE A 1 95 ? -10.940 -9.140 22.798 1.00 61.56 95 ILE A CA 1
ATOM 768 C C . ILE A 1 95 ? -12.394 -8.684 22.730 1.00 61.56 95 ILE A C 1
ATOM 770 O O . ILE A 1 95 ? -13.293 -9.518 22.627 1.00 61.56 95 ILE A O 1
ATOM 774 N N . GLU A 1 96 ? -12.635 -7.373 22.782 1.00 69.94 96 GLU A N 1
ATOM 775 C CA . GLU A 1 96 ? -13.898 -6.832 22.283 1.00 69.94 96 GLU A CA 1
ATOM 776 C C . GLU A 1 96 ? -13.952 -7.159 20.790 1.00 69.94 96 GLU A C 1
ATOM 778 O O . GLU A 1 96 ? -13.248 -6.582 19.960 1.00 69.94 96 GLU A O 1
ATOM 783 N N . THR A 1 97 ? -14.712 -8.204 20.463 1.00 67.56 97 THR A N 1
ATOM 784 C CA . THR A 1 97 ? -14.701 -8.848 19.145 1.00 67.56 97 THR A CA 1
ATOM 785 C C . THR A 1 97 ? -15.051 -7.883 18.021 1.00 67.56 97 THR A C 1
ATOM 787 O O . THR A 1 97 ? -14.649 -8.105 16.888 1.00 67.56 97 THR A O 1
ATOM 790 N N . THR A 1 98 ? -15.778 -6.807 18.314 1.00 71.00 98 THR A N 1
ATOM 791 C CA . THR A 1 98 ? -16.112 -5.758 17.349 1.00 71.00 98 THR A CA 1
ATOM 792 C C . THR A 1 98 ? -14.889 -4.933 16.964 1.00 71.00 98 THR A C 1
ATOM 794 O O . THR A 1 98 ? -14.586 -4.814 15.778 1.00 71.00 98 THR A O 1
ATOM 797 N N . ASP A 1 99 ? -14.140 -4.434 17.943 1.00 73.38 99 ASP A N 1
ATOM 798 C CA . ASP A 1 99 ? -13.016 -3.522 17.717 1.00 73.38 99 ASP A CA 1
ATOM 799 C C . ASP A 1 99 ? -11.861 -4.224 17.012 1.00 73.38 99 ASP A C 1
ATOM 801 O O . ASP A 1 99 ? -11.321 -3.720 16.025 1.00 73.38 99 ASP A O 1
ATOM 805 N N . ALA A 1 100 ? -11.534 -5.445 17.441 1.00 77.75 100 ALA A N 1
ATOM 806 C CA . ALA A 1 100 ? -10.500 -6.239 16.785 1.00 77.75 100 ALA A CA 1
ATOM 807 C C . ALA A 1 100 ? -10.836 -6.541 15.322 1.00 77.75 100 ALA A C 1
ATOM 809 O O . ALA A 1 100 ? -9.949 -6.558 14.468 1.00 77.75 100 ALA A O 1
ATOM 810 N N . VAL A 1 101 ? -12.114 -6.743 15.011 1.00 79.00 101 VAL A N 1
ATOM 811 C CA . VAL A 1 101 ? -12.556 -7.012 13.646 1.00 79.00 101 VAL A CA 1
ATOM 812 C C . VAL A 1 101 ? -12.528 -5.751 12.784 1.00 79.00 101 VAL A C 1
ATOM 814 O O . VAL A 1 101 ? -12.113 -5.830 11.624 1.00 79.00 101 VAL A O 1
ATOM 817 N N . PHE A 1 102 ? -12.880 -4.584 13.329 1.00 81.38 102 PHE A N 1
ATOM 818 C CA . PHE A 1 102 ? -12.697 -3.311 12.627 1.00 81.38 102 PHE A CA 1
ATOM 819 C C . PHE A 1 102 ? -11.221 -3.030 12.348 1.00 81.38 102 PHE A C 1
ATOM 821 O O . PHE A 1 102 ? -10.878 -2.688 11.216 1.00 81.38 102 PHE A O 1
ATOM 828 N N . HIS A 1 103 ? -10.338 -3.249 13.327 1.00 80.88 103 HIS A N 1
ATOM 829 C CA . HIS A 1 103 ? -8.895 -3.102 13.140 1.00 80.88 103 HIS A CA 1
ATOM 830 C C . HIS A 1 103 ? -8.336 -4.082 12.105 1.00 80.88 103 HIS A C 1
ATOM 832 O O . HIS A 1 103 ? -7.615 -3.660 11.204 1.00 80.88 103 HIS A O 1
ATOM 838 N N . ALA A 1 104 ? -8.716 -5.360 12.161 1.00 83.81 104 ALA A N 1
ATOM 839 C CA . ALA A 1 104 ? -8.298 -6.345 11.165 1.00 83.81 104 ALA A CA 1
ATOM 840 C C . ALA A 1 104 ? -8.779 -5.961 9.757 1.00 83.81 104 ALA A C 1
ATOM 842 O O . ALA A 1 104 ? -8.003 -5.982 8.805 1.00 83.81 104 ALA A O 1
ATOM 843 N N . THR A 1 105 ? -10.038 -5.541 9.626 1.00 83.94 105 THR A N 1
ATOM 844 C CA . THR A 1 105 ? -10.615 -5.096 8.349 1.00 83.94 105 THR A CA 1
ATOM 845 C C . THR A 1 105 ? -9.888 -3.868 7.801 1.00 83.94 105 THR A C 1
ATOM 847 O O . THR A 1 105 ? -9.548 -3.819 6.619 1.00 83.94 105 THR A O 1
ATOM 850 N N . ALA A 1 106 ? -9.591 -2.900 8.668 1.00 84.50 106 ALA A N 1
ATOM 851 C CA . ALA A 1 106 ? -8.804 -1.721 8.340 1.00 84.50 106 ALA A CA 1
ATOM 852 C C . ALA A 1 106 ? -7.401 -2.072 7.831 1.00 84.50 106 ALA A C 1
ATOM 854 O O . ALA A 1 106 ? -6.978 -1.566 6.789 1.00 84.50 106 ALA A O 1
ATOM 855 N N . SER A 1 107 ? -6.706 -2.980 8.517 1.00 84.88 107 SER A N 1
ATOM 856 C CA . SER A 1 107 ? -5.388 -3.462 8.100 1.00 84.88 107 SER A CA 1
ATOM 857 C C . SER A 1 107 ? -5.430 -4.199 6.760 1.00 84.88 107 SER A C 1
ATOM 859 O O . SER A 1 107 ? -4.570 -3.954 5.917 1.00 84.88 107 SER A O 1
ATOM 861 N N . LEU A 1 108 ? -6.431 -5.054 6.524 1.00 86.12 108 LEU A N 1
ATOM 862 C CA . LEU A 1 108 ? -6.585 -5.778 5.254 1.00 86.12 108 LEU A CA 1
ATOM 863 C C . LEU A 1 108 ? -6.849 -4.826 4.081 1.00 86.12 108 LEU A C 1
ATOM 865 O O . LEU A 1 108 ? -6.265 -4.998 3.011 1.00 86.12 108 LEU A O 1
ATOM 869 N N . ILE A 1 109 ? -7.679 -3.797 4.282 1.00 85.25 109 ILE A N 1
ATOM 870 C CA . ILE A 1 109 ? -7.913 -2.761 3.267 1.00 85.25 109 ILE A CA 1
ATOM 871 C C . ILE A 1 109 ? -6.616 -2.003 2.982 1.00 85.25 109 ILE A C 1
ATOM 873 O O . ILE A 1 109 ? -6.230 -1.877 1.825 1.00 85.25 109 ILE A O 1
ATOM 877 N N . LEU A 1 110 ? -5.890 -1.559 4.011 1.00 83.06 110 LEU A N 1
ATOM 878 C CA . LEU A 1 110 ? -4.620 -0.859 3.811 1.00 83.06 110 LEU A CA 1
ATOM 879 C C . LEU A 1 110 ? -3.596 -1.724 3.056 1.00 83.06 110 LEU A C 1
ATOM 881 O O . LEU A 1 110 ? -2.933 -1.238 2.140 1.00 83.06 110 LEU A O 1
ATOM 885 N N . LEU A 1 111 ? -3.504 -3.012 3.392 1.00 84.12 111 LEU A N 1
ATOM 886 C CA . LEU A 1 111 ? -2.615 -3.955 2.715 1.00 84.12 111 LEU A CA 1
ATOM 887 C C . LEU A 1 111 ? -3.014 -4.167 1.245 1.00 84.12 111 LEU A C 1
ATOM 889 O O . LEU A 1 111 ? -2.147 -4.248 0.371 1.00 84.12 111 LEU A O 1
ATOM 893 N N . SER A 1 112 ? -4.317 -4.181 0.952 1.00 88.00 112 SER A N 1
ATOM 894 C CA . SER A 1 112 ? -4.831 -4.217 -0.420 1.00 88.00 112 SER A CA 1
ATOM 895 C C . SER A 1 112 ? -4.408 -2.966 -1.188 1.00 88.00 112 SER A C 1
ATOM 897 O O . SER A 1 112 ? -3.890 -3.075 -2.298 1.00 88.00 112 SER A O 1
ATOM 899 N N . ASN A 1 113 ? -4.543 -1.782 -0.584 1.00 85.50 113 ASN A N 1
ATOM 900 C CA . ASN A 1 113 ? -4.166 -0.514 -1.213 1.00 85.50 113 ASN A CA 1
ATOM 901 C C . ASN A 1 113 ? -2.676 -0.484 -1.575 1.00 85.50 113 ASN A C 1
ATOM 903 O O . ASN A 1 113 ? -2.325 -0.062 -2.678 1.00 85.50 113 ASN A O 1
ATOM 907 N N . ILE A 1 114 ? -1.812 -0.947 -0.662 1.00 82.94 114 ILE A N 1
ATOM 908 C CA . ILE A 1 114 ? -0.359 -1.041 -0.875 1.00 82.94 114 ILE A CA 1
ATOM 909 C C . ILE A 1 114 ? -0.040 -2.044 -1.991 1.00 82.94 114 ILE A C 1
ATOM 911 O O . ILE A 1 114 ? 0.806 -1.770 -2.841 1.00 82.94 114 ILE A O 1
ATOM 915 N N . SER A 1 115 ? -0.738 -3.180 -2.030 1.00 86.25 115 SER A N 1
ATOM 916 C CA . SER A 1 115 ? -0.542 -4.207 -3.061 1.00 86.25 115 SER A CA 1
ATOM 917 C C . SER A 1 115 ? -0.927 -3.699 -4.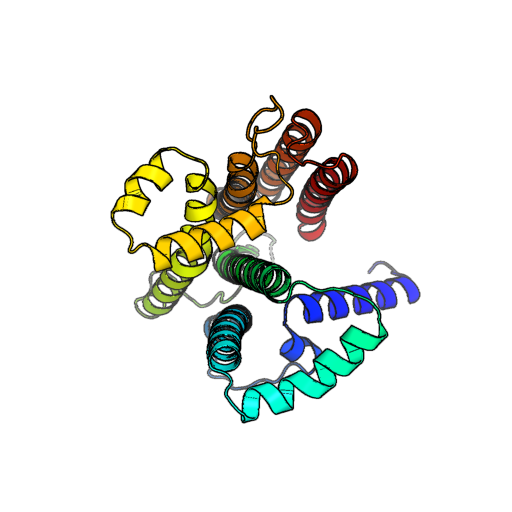454 1.00 86.25 115 SER A C 1
ATOM 919 O O . SER A 1 115 ? -0.154 -3.852 -5.401 1.00 86.25 115 SER A O 1
ATOM 921 N N . VAL A 1 116 ? -2.083 -3.034 -4.577 1.00 89.31 116 VAL A N 1
ATOM 922 C CA . VAL A 1 116 ? -2.520 -2.390 -5.830 1.00 89.31 116 VAL A CA 1
ATOM 923 C C . VAL A 1 116 ? -1.533 -1.314 -6.250 1.00 89.31 116 VAL A C 1
ATOM 925 O O . VAL A 1 116 ? -1.124 -1.296 -7.410 1.00 89.31 116 VAL A O 1
ATOM 928 N N . LEU A 1 117 ? -1.112 -0.454 -5.316 1.00 85.25 117 LEU A N 1
ATOM 929 C CA . LEU A 1 117 ? -0.118 0.577 -5.592 1.00 85.25 117 LEU A CA 1
ATOM 930 C C . LEU A 1 117 ? 1.157 -0.050 -6.152 1.00 85.25 117 LEU A C 1
ATOM 932 O O . LEU A 1 117 ? 1.608 0.355 -7.215 1.00 85.25 117 LEU A O 1
ATOM 936 N N . SER A 1 118 ? 1.712 -1.053 -5.473 1.00 84.31 118 SER A N 1
ATOM 937 C CA . SER A 1 118 ? 2.935 -1.733 -5.899 1.00 84.31 118 SER A CA 1
ATOM 938 C C . SER A 1 118 ? 2.806 -2.302 -7.317 1.00 84.31 118 SER A C 1
ATOM 940 O O . SER A 1 118 ? 3.664 -2.047 -8.165 1.00 84.31 118 SER A O 1
ATOM 942 N N . ALA A 1 119 ? 1.694 -2.982 -7.616 1.00 88.12 119 ALA A N 1
ATOM 943 C CA . ALA A 1 119 ? 1.425 -3.523 -8.946 1.00 88.12 119 ALA A CA 1
ATOM 944 C C . ALA A 1 119 ? 1.261 -2.422 -10.013 1.00 88.12 119 ALA A C 1
ATOM 946 O O . ALA A 1 119 ? 1.784 -2.556 -11.119 1.00 88.12 119 ALA A O 1
ATOM 947 N N . THR A 1 120 ? 0.581 -1.315 -9.698 1.00 89.00 120 THR A N 1
ATOM 948 C CA . THR A 1 120 ? 0.433 -0.174 -10.625 1.00 89.00 120 THR A CA 1
ATOM 949 C C . THR A 1 120 ? 1.750 0.560 -10.860 1.00 89.00 120 THR A C 1
ATOM 951 O O . THR A 1 120 ? 2.069 0.930 -11.983 1.00 89.00 120 THR A O 1
ATOM 954 N N . SER A 1 121 ? 2.561 0.697 -9.818 1.00 83.69 121 SER A N 1
ATOM 955 C CA . SER A 1 121 ? 3.872 1.330 -9.855 1.00 83.69 121 SER A CA 1
ATOM 956 C C . SER A 1 121 ? 4.849 0.585 -10.764 1.00 83.69 121 SER A C 1
ATOM 958 O O . SER A 1 121 ? 5.604 1.220 -11.498 1.00 83.69 121 SER A O 1
ATOM 960 N N . GLN A 1 122 ? 4.810 -0.749 -10.762 1.00 84.75 122 GLN A N 1
ATOM 961 C CA . GLN A 1 122 ? 5.623 -1.578 -11.659 1.00 84.75 122 GLN A CA 1
ATOM 962 C C . GLN A 1 122 ? 5.228 -1.431 -13.139 1.00 84.75 122 GLN A C 1
ATOM 964 O O . GLN A 1 122 ? 6.082 -1.595 -14.002 1.00 84.75 122 GLN A O 1
ATOM 969 N N . LEU A 1 123 ? 3.971 -1.079 -13.448 1.00 86.69 123 LEU A N 1
ATOM 970 C CA . LEU A 1 123 ? 3.520 -0.843 -14.833 1.00 86.69 123 LEU A CA 1
ATOM 971 C C . LEU A 1 123 ? 4.139 0.390 -15.472 1.00 86.69 123 LEU A C 1
ATOM 973 O O . LEU A 1 123 ? 4.369 0.408 -16.677 1.00 86.69 123 LEU A O 1
ATOM 977 N N . ILE A 1 124 ? 4.401 1.407 -14.659 1.00 83.94 124 ILE A N 1
ATOM 978 C CA . ILE A 1 124 ? 4.995 2.671 -15.101 1.00 83.94 124 ILE A CA 1
ATOM 979 C C . ILE A 1 124 ? 6.526 2.548 -15.167 1.00 83.94 124 ILE A C 1
ATOM 981 O O . ILE A 1 124 ? 7.198 3.395 -15.754 1.00 83.94 124 ILE A O 1
ATOM 985 N N . ASP A 1 125 ? 7.090 1.492 -14.578 1.00 83.44 125 ASP A N 1
ATOM 986 C CA . ASP A 1 125 ? 8.531 1.319 -14.519 1.00 83.44 125 ASP A CA 1
ATOM 987 C C . ASP A 1 125 ? 9.124 1.036 -15.900 1.00 83.44 125 ASP A C 1
ATOM 989 O O . ASP A 1 125 ? 8.594 0.262 -16.708 1.00 83.44 125 ASP A O 1
ATOM 993 N N . SER A 1 126 ? 10.250 1.682 -16.171 1.00 83.50 126 SER A N 1
ATOM 994 C CA . SER A 1 126 ? 10.895 1.655 -17.480 1.00 83.50 126 SER A CA 1
ATOM 995 C C . SER A 1 126 ? 12.395 1.505 -17.333 1.00 83.50 126 SER A C 1
ATOM 997 O O . SER A 1 126 ? 12.996 1.985 -16.373 1.00 83.50 126 SER A O 1
ATOM 999 N N . THR A 1 127 ? 12.995 0.831 -18.303 1.00 85.69 127 THR A N 1
ATOM 1000 C CA . THR A 1 127 ? 14.428 0.584 -18.362 1.00 85.69 127 THR A CA 1
ATOM 1001 C C . THR A 1 127 ? 14.985 1.020 -19.705 1.00 85.69 127 THR A C 1
ATOM 1003 O O . THR A 1 127 ? 14.318 0.977 -20.743 1.00 85.69 127 THR A O 1
ATOM 1006 N N . ASN A 1 128 ? 16.238 1.457 -19.679 1.00 86.75 128 ASN A N 1
ATOM 1007 C CA . ASN A 1 128 ? 16.955 1.856 -20.878 1.00 86.75 128 ASN A CA 1
ATOM 1008 C C . ASN A 1 128 ? 17.696 0.653 -21.441 1.00 86.75 128 ASN A C 1
ATOM 1010 O O . ASN A 1 128 ? 18.457 -0.001 -20.728 1.00 86.75 128 ASN A O 1
ATOM 1014 N N . ILE A 1 129 ? 17.494 0.378 -22.727 1.00 88.06 129 ILE A N 1
ATOM 1015 C CA . ILE A 1 129 ? 18.333 -0.562 -23.462 1.00 88.06 129 ILE A CA 1
ATOM 1016 C C . ILE A 1 129 ? 19.468 0.222 -24.106 1.00 88.06 129 ILE A C 1
ATOM 1018 O O . ILE A 1 129 ? 19.236 1.162 -24.872 1.00 88.06 129 ILE A O 1
ATOM 1022 N N . TYR A 1 130 ? 20.688 -0.231 -23.844 1.00 89.38 130 TYR A N 1
ATOM 1023 C CA . TYR A 1 130 ? 21.896 0.201 -24.530 1.00 89.38 130 TYR A CA 1
ATOM 1024 C C . TYR A 1 130 ? 22.289 -0.861 -25.558 1.00 89.38 130 TYR A C 1
ATOM 1026 O O . TYR A 1 130 ? 22.076 -2.057 -25.347 1.00 89.38 130 TYR A O 1
ATOM 1034 N N . ASN A 1 131 ? 22.829 -0.433 -26.693 1.00 92.62 131 ASN A N 1
ATOM 1035 C CA . ASN A 1 131 ? 23.368 -1.354 -27.688 1.00 92.62 131 ASN A CA 1
ATOM 1036 C C . ASN A 1 131 ? 24.712 -1.957 -27.215 1.00 92.62 131 ASN A C 1
ATOM 1038 O O . ASN A 1 131 ? 25.254 -1.584 -26.173 1.00 92.62 131 ASN A O 1
ATOM 1042 N N . SER A 1 132 ? 25.292 -2.866 -28.006 1.00 93.81 132 SER A N 1
ATOM 1043 C CA . SER A 1 132 ? 26.600 -3.473 -27.703 1.00 93.81 132 SER A CA 1
ATOM 1044 C C . SER A 1 132 ? 27.752 -2.463 -27.621 1.00 93.81 132 SER A C 1
ATOM 1046 O O . SER A 1 132 ? 28.782 -2.771 -27.028 1.00 93.81 132 SER A O 1
ATOM 1048 N N . THR A 1 133 ? 27.587 -1.260 -28.179 1.00 93.81 133 THR A N 1
ATOM 1049 C CA . THR A 1 133 ? 28.572 -0.172 -28.111 1.00 93.81 133 THR A CA 1
ATOM 1050 C C . THR A 1 133 ? 28.353 0.760 -26.913 1.00 93.81 133 THR A C 1
ATOM 1052 O O . THR A 1 133 ? 29.034 1.775 -26.813 1.00 93.81 133 THR A O 1
ATOM 1055 N N . GLY A 1 134 ? 27.393 0.465 -26.026 1.00 91.00 134 GLY A N 1
ATOM 1056 C CA . GLY A 1 134 ? 27.063 1.289 -24.856 1.00 91.00 134 GLY A CA 1
ATOM 1057 C C . GLY A 1 134 ? 26.269 2.565 -25.164 1.00 91.00 134 GLY A C 1
ATOM 1058 O O . GLY A 1 134 ? 26.047 3.382 -24.276 1.00 91.00 134 GLY A O 1
ATOM 1059 N N . VAL A 1 135 ? 25.816 2.746 -26.405 1.00 92.81 135 VAL A N 1
ATOM 1060 C CA . VAL A 1 135 ? 24.983 3.878 -26.826 1.00 92.81 135 VAL A CA 1
ATOM 1061 C C . VAL A 1 135 ? 23.522 3.568 -26.512 1.00 92.81 135 VAL A C 1
ATOM 1063 O O . VAL A 1 135 ? 23.031 2.467 -26.777 1.00 92.81 135 VAL A O 1
ATOM 1066 N N . PHE A 1 136 ? 22.821 4.549 -25.946 1.00 89.62 136 PHE A N 1
ATOM 1067 C CA . PHE A 1 136 ? 21.388 4.460 -25.680 1.00 89.62 136 PHE A CA 1
ATOM 1068 C C . PHE A 1 136 ? 20.622 4.133 -26.968 1.00 89.62 136 PHE A C 1
ATOM 1070 O O . PHE A 1 136 ? 20.774 4.818 -27.979 1.00 89.62 136 PHE A O 1
ATOM 1077 N N . HIS A 1 137 ? 19.803 3.081 -26.936 1.00 89.25 137 HIS A N 1
ATOM 1078 C CA . HIS A 1 137 ? 19.025 2.646 -28.092 1.00 89.25 137 HIS A CA 1
ATOM 1079 C C . HIS A 1 137 ? 17.556 3.042 -27.967 1.00 89.25 137 HIS A C 1
ATOM 1081 O O . HIS A 1 137 ? 17.023 3.734 -28.833 1.00 89.25 137 HIS A O 1
ATOM 1087 N N . LYS A 1 138 ? 16.891 2.584 -26.904 1.00 88.38 138 LYS A N 1
ATOM 1088 C CA . LYS A 1 138 ? 15.487 2.905 -26.634 1.00 88.38 138 LYS A CA 1
ATOM 1089 C C . LYS A 1 138 ? 15.128 2.654 -25.178 1.00 88.38 138 LYS A C 1
ATOM 1091 O O . LYS A 1 138 ? 15.698 1.777 -24.527 1.00 88.38 138 LYS A O 1
ATOM 1096 N N . LYS A 1 139 ? 14.112 3.372 -24.714 1.00 84.12 139 LYS A N 1
ATOM 1097 C CA . LYS A 1 139 ? 13.448 3.129 -23.437 1.00 84.12 139 LYS A CA 1
ATOM 1098 C C . LYS A 1 139 ? 12.320 2.124 -23.635 1.00 84.12 139 LYS A C 1
ATOM 1100 O O . LYS A 1 139 ? 11.535 2.249 -24.574 1.00 84.12 139 LYS A O 1
ATOM 1105 N N . ILE A 1 140 ? 12.264 1.115 -22.779 1.00 88.06 140 ILE A N 1
ATOM 1106 C CA . ILE A 1 140 ? 11.237 0.070 -22.788 1.00 88.06 140 ILE A CA 1
ATOM 1107 C C . ILE A 1 140 ? 10.599 -0.044 -21.412 1.00 88.06 140 ILE A C 1
ATOM 1109 O O . ILE A 1 140 ? 11.184 0.340 -20.403 1.00 88.06 140 ILE A O 1
ATOM 1113 N N . PHE A 1 141 ? 9.394 -0.593 -21.361 1.00 85.75 141 PHE A N 1
ATOM 1114 C CA . PHE A 1 141 ? 8.754 -0.921 -20.095 1.00 85.75 141 PHE A CA 1
ATOM 1115 C C . PHE A 1 141 ? 9.363 -2.192 -19.515 1.00 85.75 141 PHE A C 1
ATOM 1117 O O . PHE A 1 141 ? 9.669 -3.131 -20.252 1.00 85.75 141 PHE A O 1
ATOM 1124 N N . PHE A 1 142 ? 9.520 -2.222 -18.192 1.00 85.44 142 PHE A N 1
ATOM 1125 C CA . PHE A 1 142 ? 10.178 -3.334 -17.505 1.00 85.44 142 PHE A CA 1
ATOM 1126 C C . PHE A 1 142 ? 9.416 -4.660 -17.662 1.00 85.44 142 PHE A C 1
ATOM 1128 O O . PHE A 1 142 ? 10.024 -5.716 -17.799 1.00 85.44 142 PHE A O 1
ATOM 1135 N N . ILE A 1 143 ? 8.082 -4.605 -17.654 1.00 86.81 143 ILE A N 1
ATOM 1136 C CA . ILE A 1 143 ? 7.221 -5.799 -17.666 1.00 86.81 143 ILE A CA 1
ATOM 1137 C C . ILE A 1 143 ? 7.157 -6.465 -19.038 1.00 86.81 143 ILE A C 1
ATOM 1139 O O . ILE A 1 143 ? 7.189 -7.691 -19.128 1.00 86.81 143 ILE A O 1
ATOM 1143 N N . ASP A 1 144 ? 7.002 -5.673 -20.098 1.00 86.06 144 ASP A N 1
ATOM 1144 C CA . ASP A 1 144 ? 6.898 -6.196 -21.454 1.00 86.06 144 ASP A CA 1
ATOM 1145 C C . ASP A 1 144 ? 7.501 -5.201 -22.457 1.00 86.06 144 ASP A C 1
ATOM 1147 O O . ASP A 1 144 ? 6.879 -4.182 -22.775 1.00 86.06 144 ASP A O 1
ATOM 1151 N N . PRO A 1 145 ? 8.707 -5.479 -22.978 1.00 84.94 145 PRO A N 1
ATOM 1152 C CA . PRO A 1 145 ? 9.385 -4.588 -23.911 1.00 84.94 145 PRO A CA 1
ATOM 1153 C C . PRO A 1 145 ? 8.794 -4.629 -25.324 1.00 84.94 145 PRO A C 1
ATOM 1155 O O . PRO A 1 145 ? 9.155 -3.799 -26.161 1.00 84.94 145 PRO A O 1
ATOM 1158 N N . THR A 1 146 ? 7.930 -5.607 -25.612 1.00 86.56 146 THR A N 1
ATOM 1159 C CA . THR A 1 146 ? 7.265 -5.759 -26.914 1.00 86.56 146 THR A CA 1
ATOM 1160 C C . THR A 1 146 ? 5.947 -4.996 -26.984 1.00 86.56 146 THR A C 1
ATOM 1162 O O . THR A 1 146 ? 5.394 -4.798 -28.068 1.00 86.56 146 THR A O 1
ATOM 1165 N N . MET A 1 147 ? 5.439 -4.563 -25.831 1.00 83.38 147 MET A N 1
ATOM 1166 C CA . MET A 1 147 ? 4.133 -3.947 -25.713 1.00 83.38 147 MET A CA 1
ATOM 1167 C C . MET A 1 147 ? 4.195 -2.454 -26.028 1.00 83.38 147 MET A C 1
ATOM 1169 O O . MET A 1 147 ? 4.862 -1.672 -25.356 1.00 83.38 147 MET A O 1
ATOM 1173 N N . ASP A 1 148 ? 3.430 -2.054 -27.037 1.00 86.06 148 ASP A N 1
ATOM 1174 C CA . ASP A 1 148 ? 3.162 -0.653 -27.326 1.00 86.06 148 ASP A CA 1
ATOM 1175 C C . ASP A 1 148 ? 1.897 -0.209 -26.572 1.00 86.06 148 ASP A C 1
ATOM 1177 O O . ASP A 1 148 ? 0.785 -0.662 -26.864 1.00 86.06 148 ASP A O 1
ATOM 1181 N N . TRP A 1 149 ? 2.051 0.673 -25.582 1.00 81.94 149 TRP A N 1
ATOM 1182 C CA . TRP A 1 149 ? 0.939 1.218 -24.788 1.00 81.94 149 TRP A CA 1
ATOM 1183 C C . TRP A 1 149 ? -0.009 2.116 -25.586 1.00 81.94 149 TRP A C 1
ATOM 1185 O O . TRP A 1 149 ? -1.133 2.352 -25.147 1.00 81.94 149 TRP A O 1
ATOM 1195 N N . SER A 1 150 ? 0.408 2.579 -26.767 1.00 84.00 150 SER A N 1
ATOM 1196 C CA . SER A 1 150 ? -0.468 3.303 -27.693 1.00 84.00 150 SER A CA 1
ATOM 1197 C C . SER A 1 150 ? -1.325 2.366 -28.559 1.00 84.00 150 SER A C 1
ATOM 1199 O O . SER A 1 150 ? -2.296 2.793 -29.188 1.00 84.00 150 SER A O 1
ATOM 1201 N N . SER A 1 151 ? -1.012 1.066 -28.568 1.00 90.12 151 SER A N 1
ATOM 1202 C CA . SER A 1 151 ? -1.748 0.069 -29.341 1.00 90.12 151 SER A CA 1
ATOM 1203 C C . SER A 1 151 ? -3.158 -0.160 -28.797 1.00 90.12 151 SER A C 1
ATOM 1205 O O . SER A 1 151 ? -3.386 -0.279 -27.598 1.00 90.12 151 SER A O 1
ATOM 1207 N N . ARG A 1 152 ? -4.136 -0.389 -29.681 1.00 92.12 152 ARG A N 1
ATOM 1208 C CA . ARG A 1 152 ? -5.504 -0.759 -29.262 1.00 92.12 152 ARG A CA 1
ATOM 1209 C C . ARG A 1 152 ? -5.561 -2.024 -28.400 1.00 92.12 152 ARG A C 1
ATOM 1211 O O . ARG A 1 152 ? -6.513 -2.198 -27.647 1.00 92.12 152 ARG A O 1
ATOM 1218 N N . LYS A 1 153 ? -4.555 -2.900 -28.505 1.00 90.00 153 LYS A N 1
ATOM 1219 C CA . LYS A 1 153 ? -4.472 -4.139 -27.719 1.00 90.00 153 LYS A CA 1
ATOM 1220 C C . LYS A 1 153 ? -4.140 -3.886 -26.245 1.00 90.00 153 LYS A C 1
ATOM 1222 O O . LYS A 1 153 ? -4.555 -4.674 -25.407 1.00 90.00 153 LYS A O 1
ATOM 1227 N N . SER A 1 154 ? -3.414 -2.814 -25.923 1.00 89.38 154 SER A N 1
ATOM 1228 C CA . SER A 1 154 ? -2.950 -2.502 -24.564 1.00 89.38 154 SER A CA 1
ATOM 1229 C C . SER A 1 154 ? -3.935 -1.643 -23.765 1.00 89.38 154 SER A C 1
ATOM 1231 O O . SER A 1 154 ? -3.980 -1.748 -22.538 1.00 89.38 154 SER A O 1
ATOM 1233 N N . ILE A 1 155 ? -4.779 -0.861 -24.447 1.00 90.69 155 ILE A N 1
ATOM 1234 C CA . ILE A 1 155 ? -5.775 0.037 -23.833 1.00 90.69 155 ILE A CA 1
ATOM 1235 C C . ILE A 1 155 ? -6.662 -0.654 -22.776 1.00 90.69 155 ILE A C 1
ATOM 1237 O O . ILE A 1 155 ? -6.822 -0.079 -21.698 1.00 90.69 155 ILE A O 1
ATOM 1241 N N . PRO A 1 156 ? -7.222 -1.864 -22.999 1.00 93.12 156 PRO A N 1
ATOM 1242 C CA . PRO A 1 156 ? -8.071 -2.511 -21.996 1.00 93.12 156 PRO A CA 1
ATOM 1243 C C . PRO A 1 156 ? -7.331 -2.806 -20.687 1.00 93.12 156 PRO A C 1
ATOM 1245 O O . PRO A 1 156 ? -7.888 -2.623 -19.608 1.00 93.12 156 PRO A O 1
ATOM 1248 N N . TYR A 1 157 ? -6.062 -3.213 -20.775 1.00 90.81 157 TYR A N 1
ATOM 1249 C CA . TYR A 1 157 ? -5.228 -3.496 -19.610 1.00 90.81 157 TYR A CA 1
ATOM 1250 C C . TYR A 1 157 ? -4.965 -2.220 -18.810 1.00 90.81 157 TYR A C 1
ATOM 1252 O O . TYR A 1 157 ? -5.168 -2.208 -17.598 1.00 90.81 157 TYR A O 1
ATOM 1260 N N . LEU A 1 158 ? -4.611 -1.127 -19.492 1.00 89.81 158 LEU A N 1
ATOM 1261 C CA . LEU A 1 158 ? -4.417 0.173 -18.854 1.00 89.81 158 LEU A CA 1
ATOM 1262 C C . LEU A 1 158 ? -5.700 0.660 -18.170 1.00 89.81 158 LEU A C 1
ATOM 1264 O O . LEU A 1 158 ? -5.658 1.097 -17.022 1.00 89.81 158 LEU A O 1
ATOM 1268 N N . LEU A 1 159 ? -6.846 0.542 -18.846 1.00 92.31 159 LEU A N 1
ATOM 1269 C CA . LEU A 1 159 ? -8.140 0.936 -18.294 1.00 92.31 159 LEU A CA 1
ATOM 1270 C C . LEU A 1 159 ? -8.462 0.152 -17.017 1.00 92.31 159 LEU A C 1
ATOM 1272 O O . LEU A 1 159 ? -8.824 0.755 -16.009 1.00 92.31 159 LEU A O 1
ATOM 1276 N N . ILE A 1 160 ? -8.289 -1.172 -17.035 1.00 92.38 160 ILE A N 1
ATOM 1277 C CA . ILE A 1 160 ? -8.508 -2.025 -15.860 1.00 92.38 160 ILE A CA 1
ATOM 1278 C C . ILE A 1 160 ? -7.578 -1.609 -14.717 1.00 92.38 160 ILE A C 1
ATOM 1280 O O . ILE A 1 160 ? -8.045 -1.416 -13.596 1.00 92.38 160 ILE A O 1
ATOM 1284 N N . THR A 1 161 ? -6.287 -1.404 -14.988 1.00 91.12 161 THR A N 1
ATOM 1285 C CA . THR A 1 161 ? -5.324 -0.936 -13.983 1.00 91.12 161 THR A CA 1
ATOM 1286 C C . THR A 1 161 ? -5.740 0.400 -13.373 1.00 91.12 161 THR A C 1
ATOM 1288 O O . THR A 1 161 ? -5.733 0.533 -12.150 1.00 91.12 161 THR A O 1
ATOM 1291 N N . VAL A 1 162 ? -6.129 1.379 -14.194 1.00 91.38 162 VAL A N 1
ATOM 1292 C CA . VAL A 1 162 ? -6.567 2.704 -13.727 1.00 91.38 162 VAL A CA 1
ATOM 1293 C C . VAL A 1 162 ? -7.827 2.589 -12.873 1.00 91.38 162 VAL A C 1
ATOM 1295 O O . VAL A 1 162 ? -7.901 3.196 -11.807 1.00 91.38 162 VAL A O 1
ATOM 1298 N N . VAL A 1 163 ? -8.801 1.777 -13.289 1.00 92.62 163 VAL A N 1
ATOM 1299 C CA . VAL A 1 163 ? -10.030 1.543 -12.519 1.00 92.62 163 VAL A CA 1
ATOM 1300 C C . VAL A 1 163 ? -9.716 0.903 -11.166 1.00 92.62 163 VAL A C 1
ATOM 1302 O O . VAL A 1 163 ? -10.185 1.398 -10.142 1.00 92.62 163 VAL A O 1
ATOM 1305 N N . ILE A 1 164 ? -8.888 -0.146 -11.132 1.00 91.38 164 ILE A N 1
ATOM 1306 C CA . ILE A 1 164 ? -8.460 -0.807 -9.888 1.00 91.38 164 ILE A CA 1
ATOM 1307 C C . ILE A 1 164 ? -7.725 0.194 -8.985 1.00 91.38 164 ILE A C 1
ATOM 1309 O O . ILE A 1 164 ? -8.037 0.296 -7.799 1.00 91.38 164 ILE A O 1
ATOM 1313 N N . PHE A 1 165 ? -6.800 0.980 -9.535 1.00 90.19 165 PHE A N 1
ATOM 1314 C CA . PHE A 1 165 ? -6.067 1.999 -8.787 1.00 90.19 165 PHE A CA 1
ATOM 1315 C C . PHE A 1 165 ? -6.996 3.059 -8.181 1.00 90.19 165 PHE A C 1
ATOM 1317 O O . PHE A 1 165 ? -6.879 3.395 -7.001 1.00 90.19 165 PHE A O 1
ATOM 1324 N N . ILE A 1 166 ? -7.956 3.572 -8.953 1.00 90.38 166 ILE A N 1
ATOM 1325 C CA . ILE A 1 166 ? -8.902 4.578 -8.461 1.00 90.38 166 ILE A CA 1
ATOM 1326 C C . ILE A 1 166 ? -9.771 3.992 -7.346 1.00 90.38 166 ILE A C 1
ATOM 1328 O O . ILE A 1 166 ? -9.872 4.586 -6.270 1.00 90.38 166 ILE A O 1
ATOM 1332 N N . LEU A 1 167 ? -10.385 2.833 -7.593 1.00 88.94 167 LEU A N 1
ATOM 1333 C CA . LEU A 1 167 ? -11.343 2.220 -6.675 1.00 88.94 167 LEU A CA 1
ATOM 1334 C C . LEU A 1 167 ? -10.697 1.774 -5.368 1.00 88.94 167 LEU A C 1
ATOM 1336 O O . LEU A 1 167 ? -11.271 1.988 -4.301 1.00 88.94 167 LEU A O 1
ATOM 1340 N N . PHE A 1 168 ? -9.516 1.165 -5.448 1.00 85.94 168 PHE A N 1
ATOM 1341 C CA . PHE A 1 168 ? -8.893 0.527 -4.296 1.00 85.94 168 PHE A CA 1
ATOM 1342 C C . PHE A 1 168 ? -7.786 1.358 -3.669 1.00 85.94 168 PHE A C 1
ATOM 1344 O O . PHE A 1 168 ? -7.548 1.204 -2.487 1.00 85.94 168 PHE A O 1
ATOM 1351 N N . THR A 1 169 ? -7.141 2.280 -4.375 1.00 87.19 169 THR A N 1
ATOM 1352 C CA . THR A 1 169 ? -6.041 3.059 -3.787 1.00 87.19 169 THR A CA 1
ATOM 1353 C C . THR A 1 169 ? -6.425 4.518 -3.586 1.00 87.19 169 THR A C 1
ATOM 1355 O O . THR A 1 169 ? -6.295 5.037 -2.472 1.00 87.19 169 THR A O 1
ATOM 1358 N N . LEU A 1 170 ? -6.934 5.185 -4.625 1.00 87.50 170 LEU A N 1
ATOM 1359 C CA . LEU A 1 170 ? -7.185 6.626 -4.577 1.00 87.50 170 LEU A CA 1
ATOM 1360 C C . LEU A 1 170 ? -8.387 6.975 -3.692 1.00 87.50 170 LEU A C 1
ATOM 1362 O O . LEU A 1 170 ? -8.258 7.805 -2.794 1.00 87.50 170 LEU A O 1
ATOM 1366 N N . ILE A 1 171 ? -9.540 6.333 -3.907 1.00 88.00 171 ILE A N 1
ATOM 1367 C CA . ILE A 1 171 ? -10.770 6.634 -3.159 1.00 88.00 171 ILE A CA 1
ATOM 1368 C C . ILE A 1 171 ? -10.598 6.380 -1.652 1.00 88.00 171 ILE A C 1
ATOM 1370 O O . ILE A 1 171 ? -10.899 7.296 -0.882 1.00 88.00 171 ILE A O 1
ATOM 1374 N N . PRO A 1 172 ? -10.092 5.216 -1.186 1.00 85.00 172 PRO A N 1
ATOM 1375 C CA . PRO A 1 172 ? -9.900 4.984 0.245 1.00 85.00 172 PRO A CA 1
ATOM 1376 C C . PRO A 1 172 ? -8.923 5.977 0.876 1.00 85.00 172 PRO A C 1
ATOM 1378 O O . PRO A 1 172 ? -9.178 6.483 1.965 1.00 85.00 172 PRO A O 1
ATOM 1381 N N . SER A 1 173 ? -7.839 6.320 0.177 1.00 85.31 173 SER A N 1
ATOM 1382 C CA . SER A 1 173 ? -6.854 7.290 0.672 1.00 85.31 173 SER A CA 1
ATOM 1383 C C . SER A 1 173 ? -7.442 8.699 0.781 1.00 85.31 173 SER A C 1
ATOM 1385 O O . SER A 1 173 ? -7.286 9.358 1.809 1.00 85.31 173 SER A O 1
ATOM 1387 N N . LEU A 1 174 ? -8.188 9.149 -0.235 1.00 86.81 174 LEU A N 1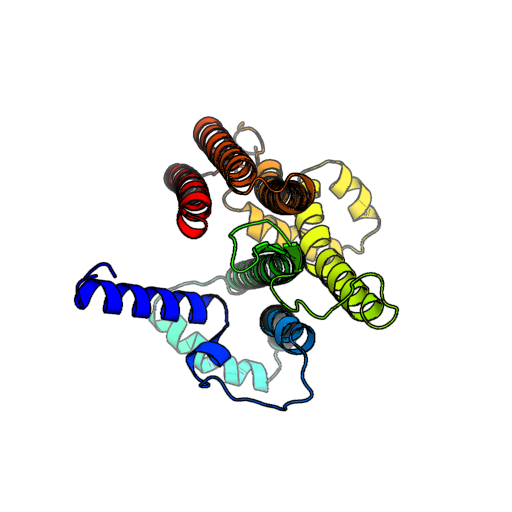
ATOM 1388 C CA . LEU A 1 174 ? -8.897 10.431 -0.194 1.00 86.81 174 LEU A CA 1
ATOM 1389 C C . LEU A 1 174 ? -9.950 10.461 0.915 1.00 86.81 174 LEU A C 1
ATOM 1391 O O . LEU A 1 174 ? -10.082 11.470 1.608 1.00 86.81 174 LEU A O 1
ATOM 1395 N N . LEU A 1 175 ? -10.673 9.358 1.121 1.00 87.31 175 LEU A N 1
ATOM 1396 C CA . LEU A 1 175 ? -11.641 9.239 2.205 1.00 87.31 175 LEU A CA 1
ATOM 1397 C C . LEU A 1 175 ? -10.971 9.448 3.569 1.00 87.31 175 LEU A C 1
ATOM 1399 O O . LEU A 1 175 ? -11.499 10.205 4.381 1.00 87.31 175 LEU A O 1
ATOM 1403 N N . LEU A 1 176 ? -9.795 8.856 3.800 1.00 85.25 176 LEU A N 1
ATOM 1404 C CA . LEU A 1 176 ? -9.031 9.039 5.040 1.00 85.25 176 LEU A CA 1
ATOM 1405 C C . LEU A 1 176 ? -8.542 10.479 5.223 1.00 85.25 176 LEU A C 1
ATOM 1407 O O . LEU A 1 176 ? -8.654 11.023 6.321 1.00 85.25 176 LEU A O 1
ATOM 1411 N N . CYS A 1 177 ? -8.076 11.128 4.154 1.00 85.81 177 CYS A N 1
ATOM 1412 C CA . CYS A 1 177 ? -7.684 12.541 4.185 1.00 85.81 177 CYS A CA 1
ATOM 1413 C C . CYS A 1 177 ? -8.858 13.470 4.517 1.00 85.81 177 CYS A C 1
ATOM 1415 O O . CYS A 1 177 ? -8.718 14.417 5.293 1.00 85.81 177 CYS A O 1
ATOM 1417 N N . ILE A 1 178 ? -10.020 13.221 3.909 1.00 89.25 178 ILE A N 1
ATOM 1418 C CA . ILE A 1 178 ? -11.192 14.097 4.007 1.00 89.25 178 ILE A CA 1
ATOM 1419 C C . ILE A 1 178 ? -11.965 13.836 5.306 1.00 89.25 178 ILE A C 1
ATOM 1421 O O . ILE A 1 178 ? -12.578 14.768 5.830 1.00 89.25 178 ILE A O 1
ATOM 1425 N N . TYR A 1 179 ? -11.913 12.621 5.859 1.00 89.56 179 TYR A N 1
ATOM 1426 C CA . TYR A 1 179 ? -12.647 12.200 7.057 1.00 89.56 179 TYR A CA 1
ATOM 1427 C C . TYR A 1 179 ? -12.622 13.198 8.237 1.00 89.56 179 TYR A C 1
ATOM 1429 O O . TYR A 1 179 ? -13.696 13.584 8.705 1.00 89.56 179 TYR A O 1
ATOM 1437 N N . PRO A 1 180 ? -11.458 13.680 8.714 1.00 87.88 180 PRO A N 1
ATOM 1438 C CA . PRO A 1 180 ? -11.400 14.596 9.859 1.00 87.88 180 PRO A CA 1
ATOM 1439 C C . PRO A 1 180 ? -11.850 16.030 9.527 1.00 87.88 180 PRO A C 1
ATOM 1441 O O . PRO A 1 180 ? -11.951 16.883 10.410 1.00 87.88 180 PRO A O 1
ATOM 1444 N N . THR A 1 181 ? -12.132 16.337 8.260 1.00 87.56 181 THR A N 1
ATOM 1445 C CA . THR A 1 181 ? -12.479 17.693 7.822 1.00 87.56 181 THR A CA 1
ATOM 1446 C C . THR A 1 181 ? -13.979 17.990 7.940 1.00 87.56 181 THR A C 1
ATOM 1448 O O . THR A 1 181 ? -14.839 17.116 8.076 1.00 87.56 181 THR A O 1
ATOM 1451 N N . ARG A 1 182 ? -14.340 19.277 7.844 1.00 88.50 182 ARG A N 1
ATOM 1452 C CA . ARG A 1 182 ? -15.750 19.703 7.745 1.00 88.50 182 ARG A CA 1
ATOM 1453 C C . ARG A 1 182 ? -16.423 19.196 6.464 1.00 88.50 182 ARG A C 1
ATOM 1455 O O . ARG A 1 182 ? -17.634 18.994 6.471 1.00 88.50 182 ARG A O 1
ATOM 1462 N N . VAL A 1 183 ? -15.644 18.946 5.409 1.00 88.38 183 VAL A N 1
ATOM 1463 C CA . VAL A 1 183 ? -16.143 18.472 4.112 1.00 88.38 183 VAL A CA 1
ATOM 1464 C C . VAL A 1 183 ? -16.774 17.088 4.254 1.00 88.38 183 VAL A C 1
ATOM 1466 O O . VAL A 1 183 ? -17.907 16.899 3.817 1.00 88.38 183 VAL A O 1
ATOM 1469 N N . TYR A 1 184 ? -16.128 16.152 4.961 1.00 89.44 184 TYR A N 1
ATOM 1470 C CA . TYR A 1 184 ? -16.724 14.837 5.232 1.00 89.44 184 TYR A CA 1
ATOM 1471 C C . TYR A 1 184 ? -18.036 14.950 6.014 1.00 89.44 184 TYR A C 1
ATOM 1473 O O . TYR A 1 184 ? -19.026 14.304 5.673 1.00 89.44 184 TYR A O 1
ATOM 1481 N N . ARG A 1 185 ? -18.094 15.811 7.038 1.00 88.25 185 ARG A N 1
ATOM 1482 C CA . ARG A 1 185 ? -19.328 16.033 7.814 1.00 88.25 185 ARG A CA 1
ATOM 1483 C C . ARG A 1 185 ? -20.476 16.577 6.968 1.00 88.25 185 ARG A C 1
ATOM 1485 O O . ARG A 1 185 ? -21.627 16.271 7.260 1.00 88.25 185 ARG A O 1
ATOM 1492 N N . TYR A 1 186 ? -20.178 17.367 5.941 1.00 91.50 186 TYR A N 1
ATOM 1493 C CA . TYR A 1 186 ? -21.179 17.844 4.993 1.00 91.50 186 TYR A CA 1
ATOM 1494 C C . TYR A 1 186 ? -21.614 16.730 4.029 1.00 91.50 186 TYR A C 1
ATOM 1496 O O . TYR A 1 186 ? -22.802 16.429 3.946 1.00 91.50 186 TYR A O 1
ATOM 1504 N N . LEU A 1 187 ? -20.661 16.052 3.379 1.00 89.44 187 LEU A N 1
ATOM 1505 C CA . LEU A 1 187 ? -20.935 14.985 2.405 1.00 89.44 187 LEU A CA 1
ATOM 1506 C C . LEU A 1 187 ? -21.637 13.769 3.031 1.00 89.44 187 LEU A C 1
ATOM 1508 O O . LEU A 1 187 ? -22.535 13.179 2.435 1.00 89.44 187 LEU A O 1
ATOM 1512 N N . SER A 1 188 ? -21.285 13.416 4.266 1.00 89.75 188 SER A N 1
ATOM 1513 C CA . SER A 1 188 ? -21.888 12.294 4.997 1.00 89.75 188 SER A CA 1
ATOM 1514 C C . SER A 1 188 ? -23.353 12.511 5.385 1.00 89.75 188 SER A C 1
ATOM 1516 O O . SER A 1 188 ? -24.011 11.560 5.815 1.00 89.75 188 SER A O 1
ATOM 1518 N N . ARG A 1 189 ? -23.907 13.719 5.202 1.00 90.94 189 ARG A N 1
ATOM 1519 C CA . ARG A 1 189 ? -25.352 13.967 5.354 1.00 90.94 189 ARG A CA 1
ATOM 1520 C C . ARG A 1 189 ? -26.177 13.280 4.268 1.00 90.94 189 ARG A C 1
ATOM 1522 O O . ARG A 1 189 ? -27.310 12.907 4.541 1.00 90.94 189 ARG A O 1
ATOM 1529 N N . PHE A 1 190 ? -25.600 13.062 3.085 1.00 91.19 190 PHE A N 1
ATOM 1530 C CA . PHE A 1 190 ? -26.256 12.356 1.978 1.00 91.19 190 PHE A CA 1
ATOM 1531 C C . PHE A 1 190 ? -26.212 10.827 2.127 1.00 91.19 190 PHE A C 1
ATOM 1533 O O . PHE A 1 190 ? -26.881 10.102 1.393 1.00 91.19 190 PHE A O 1
ATOM 1540 N N . LEU A 1 191 ? -25.431 10.313 3.080 1.00 89.81 191 LEU A N 1
ATOM 1541 C CA . LEU A 1 191 ? -25.325 8.887 3.369 1.00 89.81 191 LEU A CA 1
ATOM 1542 C C . LEU A 1 191 ? -26.357 8.469 4.424 1.00 89.81 191 LEU A C 1
ATOM 1544 O O . LEU A 1 191 ? -26.555 9.141 5.436 1.00 89.81 191 LEU A O 1
ATOM 1548 N N . SER A 1 192 ? -26.966 7.294 4.231 1.00 92.50 192 SER A N 1
ATOM 1549 C CA . SER A 1 192 ? -27.816 6.666 5.253 1.00 92.50 192 SER A CA 1
ATOM 1550 C C . SER A 1 192 ? -27.055 6.504 6.577 1.00 92.50 192 SER A C 1
ATOM 1552 O O . SER A 1 192 ? -25.860 6.193 6.555 1.00 92.50 192 SER A O 1
ATOM 1554 N N . ALA A 1 193 ? -27.750 6.609 7.714 1.00 87.69 193 ALA A N 1
ATOM 1555 C CA . ALA A 1 193 ? -27.140 6.544 9.046 1.00 8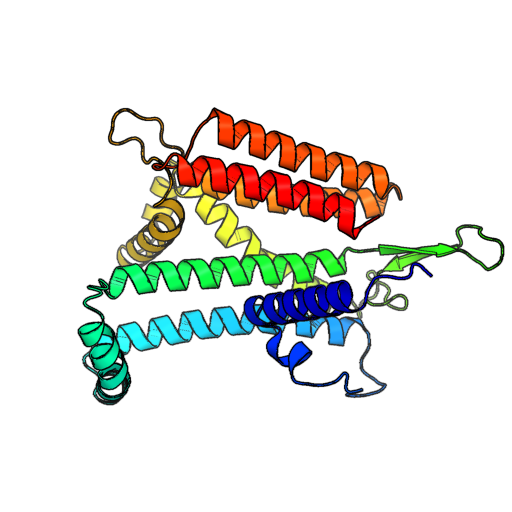7.69 193 ALA A CA 1
ATOM 1556 C C . ALA A 1 193 ? -26.237 5.311 9.254 1.00 87.69 193 ALA A C 1
ATOM 1558 O O . ALA A 1 193 ? -25.137 5.448 9.784 1.00 87.69 193 ALA A O 1
ATOM 1559 N N . ARG A 1 194 ? -26.652 4.132 8.761 1.00 84.25 194 ARG A N 1
ATOM 1560 C CA . ARG A 1 194 ? -25.863 2.888 8.848 1.00 84.25 194 ARG A CA 1
ATOM 1561 C C . ARG A 1 194 ? -24.534 2.978 8.093 1.00 84.25 194 ARG A C 1
ATOM 1563 O O . ARG A 1 194 ? -23.494 2.654 8.651 1.00 84.25 194 ARG A O 1
ATOM 1570 N N . LYS A 1 195 ? -24.554 3.466 6.847 1.00 85.44 195 LYS A N 1
ATOM 1571 C CA . LYS A 1 195 ? -23.336 3.651 6.035 1.00 85.44 195 LYS A CA 1
ATOM 1572 C C . LYS A 1 195 ? -22.388 4.664 6.672 1.00 85.44 195 LYS A C 1
ATOM 1574 O O . LYS A 1 195 ? -21.187 4.431 6.712 1.00 85.44 195 LYS A O 1
ATOM 1579 N N . ARG A 1 196 ? -22.932 5.765 7.202 1.00 86.56 196 ARG A N 1
ATOM 1580 C CA . ARG A 1 196 ? -22.140 6.778 7.907 1.00 86.56 196 ARG A CA 1
ATOM 1581 C C . ARG A 1 196 ? -21.440 6.188 9.130 1.00 86.56 196 ARG A C 1
ATOM 1583 O O . ARG A 1 196 ? -20.248 6.406 9.282 1.00 86.56 196 ARG A O 1
ATOM 1590 N N . LEU A 1 197 ? -22.157 5.414 9.948 1.00 86.00 197 LEU A N 1
ATOM 1591 C CA . LEU A 1 197 ? -21.580 4.750 11.118 1.00 86.00 197 LEU A CA 1
ATOM 1592 C C . LEU A 1 197 ? -20.450 3.790 10.724 1.00 86.00 197 LEU A C 1
ATOM 1594 O O . LEU A 1 197 ? -19.391 3.830 11.336 1.00 86.00 197 LEU A O 1
ATOM 1598 N N . ALA A 1 198 ? -20.642 2.986 9.675 1.00 82.31 198 ALA A N 1
ATOM 1599 C CA . ALA A 1 198 ? -19.622 2.052 9.198 1.00 82.31 198 ALA A CA 1
ATOM 1600 C C . ALA A 1 198 ? -18.347 2.765 8.714 1.00 82.31 198 ALA A C 1
ATOM 1602 O O . ALA A 1 198 ? -17.245 2.374 9.087 1.00 82.31 198 ALA A O 1
ATOM 1603 N N . ILE A 1 199 ? -18.490 3.837 7.924 1.00 85.25 199 ILE A N 1
ATOM 1604 C CA . ILE A 1 199 ? -17.344 4.628 7.447 1.00 85.25 199 ILE A CA 1
ATOM 1605 C C . ILE A 1 199 ? -16.630 5.308 8.621 1.00 85.25 199 ILE A C 1
ATOM 1607 O O . ILE A 1 199 ? -15.403 5.325 8.663 1.00 85.25 199 ILE A O 1
ATOM 1611 N N . THR A 1 200 ? -17.387 5.844 9.581 1.00 86.44 200 THR A N 1
ATOM 1612 C CA . THR A 1 200 ? -16.838 6.446 10.800 1.00 86.44 200 THR A CA 1
ATOM 1613 C C . THR A 1 200 ? -16.056 5.427 11.621 1.00 86.44 200 THR A C 1
ATOM 1615 O O . THR A 1 200 ? -14.901 5.691 11.928 1.00 86.44 200 THR A O 1
ATOM 1618 N N . ALA A 1 201 ? -16.618 4.247 11.890 1.00 83.06 201 ALA A N 1
ATOM 1619 C CA . ALA A 1 201 ? -15.931 3.188 12.629 1.00 83.06 201 ALA A CA 1
ATOM 1620 C C . ALA A 1 201 ? -14.641 2.739 11.921 1.00 83.06 201 ALA A C 1
ATOM 1622 O O . ALA A 1 201 ? -13.593 2.605 12.547 1.00 83.06 201 ALA A O 1
ATOM 1623 N N . PHE A 1 202 ? -14.688 2.581 10.596 1.00 83.38 202 PHE A N 1
ATOM 1624 C CA . PHE A 1 202 ? -13.512 2.252 9.792 1.00 83.38 202 PHE A CA 1
ATOM 1625 C C . PHE A 1 202 ? -12.420 3.331 9.879 1.00 83.38 202 PHE A C 1
ATOM 1627 O O . PHE A 1 202 ? -11.253 3.028 10.125 1.00 83.38 202 PHE A O 1
ATOM 1634 N N . ALA A 1 203 ? -12.789 4.599 9.695 1.00 86.75 203 ALA A N 1
ATOM 1635 C CA . ALA A 1 203 ? -11.837 5.700 9.756 1.00 86.75 203 ALA A CA 1
ATOM 1636 C C . ALA A 1 203 ? -11.284 5.903 11.175 1.00 86.75 203 ALA A C 1
ATOM 1638 O O . ALA A 1 203 ? -10.112 6.235 11.333 1.00 86.75 203 ALA A O 1
ATOM 1639 N N . GLU A 1 204 ? -12.090 5.679 12.214 1.00 85.88 204 GLU A N 1
ATOM 1640 C CA . GLU A 1 204 ? -11.637 5.704 13.607 1.00 85.88 204 GLU A CA 1
ATOM 1641 C C . GLU A 1 204 ? -10.667 4.568 13.916 1.00 85.88 204 GLU A C 1
ATOM 1643 O O . GLU A 1 204 ? -9.658 4.820 14.571 1.00 85.88 204 GLU A O 1
ATOM 1648 N N . ALA A 1 205 ? -10.884 3.367 13.374 1.00 84.56 205 ALA A N 1
ATOM 1649 C CA . ALA A 1 205 ? -9.948 2.255 13.526 1.00 84.56 205 ALA A CA 1
ATOM 1650 C C . ALA A 1 205 ? -8.557 2.574 12.945 1.00 84.56 205 ALA A C 1
ATOM 1652 O O . ALA A 1 205 ? -7.546 2.159 13.512 1.00 84.56 205 ALA A O 1
ATOM 1653 N N . LEU A 1 206 ? -8.494 3.340 11.849 1.00 82.88 206 LEU A N 1
ATOM 1654 C CA . LEU A 1 206 ? -7.237 3.788 11.231 1.00 82.88 206 LEU A CA 1
ATOM 1655 C C . LEU A 1 206 ? -6.625 5.018 11.913 1.00 82.88 206 LEU A C 1
ATOM 1657 O O . LEU A 1 206 ? -5.408 5.193 11.907 1.00 82.88 206 LEU A O 1
ATOM 1661 N N . HIS A 1 207 ? -7.453 5.868 12.517 1.00 87.19 207 HIS A N 1
ATOM 1662 C CA . HIS A 1 207 ? -7.021 7.093 13.187 1.00 87.19 207 HIS A CA 1
ATOM 1663 C C . HIS A 1 207 ? -6.832 6.950 14.701 1.00 87.19 207 HIS A C 1
ATOM 1665 O O . HIS A 1 207 ? -6.427 7.916 15.346 1.00 87.19 207 HIS A O 1
ATOM 1671 N N . SER A 1 208 ? -7.098 5.781 15.284 1.00 84.75 208 SER A N 1
ATOM 1672 C CA . SER A 1 208 ? -7.155 5.580 16.740 1.00 84.75 208 SER A CA 1
ATOM 1673 C C . SER A 1 208 ? -5.864 5.976 17.466 1.00 84.75 208 SER A C 1
ATOM 1675 O O . SER A 1 208 ? -5.906 6.486 18.591 1.00 84.75 208 SER A O 1
ATOM 1677 N N . CYS A 1 209 ? -4.713 5.803 16.809 1.00 85.31 209 CYS A N 1
ATOM 1678 C CA . CYS A 1 209 ? -3.405 6.142 17.355 1.00 85.31 209 CYS A CA 1
ATOM 1679 C C . CYS A 1 209 ? -3.075 7.644 17.291 1.00 85.31 209 CYS A C 1
ATOM 1681 O O . CYS A 1 209 ? -2.151 8.082 17.980 1.00 85.31 209 CYS A O 1
ATOM 1683 N N . PHE A 1 210 ? -3.819 8.441 16.518 1.00 87.75 210 PHE A N 1
ATOM 1684 C CA . PHE A 1 210 ? -3.623 9.881 16.339 1.00 87.75 210 PHE A CA 1
ATOM 1685 C C . PHE A 1 210 ? -4.396 10.693 17.379 1.00 87.75 210 PHE A C 1
ATOM 1687 O O . PHE A 1 210 ? -5.477 10.307 17.818 1.00 87.75 210 PHE A O 1
ATOM 1694 N N . LYS A 1 211 ? -3.850 11.842 17.783 1.00 88.31 211 LYS A N 1
ATOM 1695 C CA . LYS A 1 211 ? -4.535 12.781 18.682 1.00 88.31 211 LYS A CA 1
ATOM 1696 C C . LYS A 1 211 ? -5.782 13.351 17.998 1.00 88.31 211 LYS A C 1
ATOM 1698 O O . LYS A 1 211 ? -5.707 13.826 16.868 1.00 88.31 211 LYS A O 1
ATOM 1703 N N . ASP A 1 212 ? -6.900 13.321 18.715 1.00 87.38 212 ASP A N 1
ATOM 1704 C CA . ASP A 1 212 ? -8.240 13.750 18.280 1.00 87.38 212 ASP A CA 1
ATOM 1705 C C . ASP A 1 212 ? -8.600 15.176 18.736 1.00 87.38 212 ASP A C 1
ATOM 1707 O O . ASP A 1 212 ? -9.631 15.718 18.344 1.00 87.38 212 ASP A O 1
ATOM 1711 N N . GLY A 1 213 ? -7.741 15.790 19.549 1.00 85.31 213 GLY A N 1
ATOM 1712 C CA . GLY A 1 213 ? -7.891 17.144 20.062 1.00 85.31 213 GLY A CA 1
ATOM 1713 C C . GLY A 1 213 ? -8.833 17.307 21.257 1.00 85.31 213 GLY A C 1
ATOM 1714 O O . GLY A 1 213 ? -9.041 18.430 21.708 1.00 85.31 213 GLY A O 1
ATOM 1715 N N . LEU A 1 214 ? -9.353 16.211 21.824 1.00 85.81 214 LEU A N 1
ATOM 1716 C CA . LEU A 1 214 ? -10.265 16.272 22.976 1.00 85.81 214 LEU A CA 1
ATOM 1717 C C . LEU A 1 214 ? -9.579 16.788 24.255 1.00 85.81 214 LEU A C 1
ATOM 1719 O O . LEU A 1 214 ? -10.194 17.494 25.046 1.00 85.81 214 LEU A O 1
ATOM 1723 N N . ASN A 1 215 ? -8.281 16.518 24.423 1.00 83.12 215 ASN A N 1
ATOM 1724 C CA . ASN A 1 215 ? -7.509 16.896 25.618 1.00 83.12 215 ASN A CA 1
ATOM 1725 C C . ASN A 1 215 ? -6.787 18.251 25.476 1.00 83.12 215 ASN A C 1
ATOM 1727 O O . ASN A 1 215 ? -5.630 18.375 25.873 1.00 83.12 215 ASN A O 1
ATOM 1731 N N . GLY A 1 216 ? -7.403 19.234 24.808 1.00 84.88 216 GLY A N 1
ATOM 1732 C CA . GLY A 1 216 ? -6.766 20.534 24.524 1.00 84.88 216 GLY A CA 1
ATOM 1733 C C . GLY A 1 216 ? -5.559 20.446 23.577 1.00 84.88 216 GLY A C 1
ATOM 1734 O O . GLY A 1 216 ? -4.788 21.392 23.440 1.00 84.88 216 GLY A O 1
ATOM 1735 N N . THR A 1 217 ? -5.382 19.297 22.923 1.00 88.62 217 THR A N 1
ATOM 1736 C CA . THR A 1 217 ? -4.345 19.084 21.910 1.00 88.62 217 THR A CA 1
ATOM 1737 C C . THR A 1 217 ? -4.888 19.425 20.524 1.00 88.62 217 THR A C 1
ATOM 1739 O O . THR A 1 217 ? -6.090 19.578 20.326 1.00 88.62 217 THR A O 1
ATOM 1742 N N . ARG A 1 218 ? -4.009 19.573 19.533 1.00 86.75 218 ARG A N 1
ATOM 1743 C CA . ARG A 1 218 ? -4.436 19.740 18.139 1.00 86.75 218 ARG A CA 1
ATOM 1744 C C . ARG A 1 218 ? -4.876 18.387 17.564 1.00 86.75 218 ARG A C 1
ATOM 1746 O O . ARG A 1 218 ? -4.232 17.375 17.831 1.00 86.75 218 ARG A O 1
ATOM 1753 N N . ASP A 1 219 ? -5.948 18.375 16.771 1.00 88.12 219 ASP A N 1
ATOM 1754 C CA . ASP A 1 219 ? -6.371 17.187 16.018 1.00 88.12 219 ASP A CA 1
ATOM 1755 C C . ASP A 1 219 ? -5.384 16.936 14.866 1.00 88.12 219 ASP A C 1
ATOM 1757 O O . ASP A 1 219 ? -5.201 17.789 13.991 1.00 88.12 219 ASP A O 1
ATOM 1761 N N . TYR A 1 220 ? -4.728 15.775 14.889 1.00 88.62 220 TYR A N 1
ATOM 1762 C CA . TYR A 1 220 ? -3.743 15.357 13.889 1.00 88.62 220 TYR A CA 1
ATOM 1763 C C . TYR A 1 220 ? -4.243 14.208 13.009 1.00 88.62 220 TYR A C 1
ATOM 1765 O O . TYR A 1 220 ? -3.468 13.676 12.215 1.00 88.62 220 TYR A O 1
ATOM 1773 N N . ARG A 1 221 ? -5.523 13.825 13.081 1.00 87.19 221 ARG A N 1
ATOM 1774 C CA . ARG A 1 221 ? -6.059 12.714 12.272 1.00 87.19 221 ARG A CA 1
ATOM 1775 C C . ARG A 1 221 ? -5.934 12.964 10.767 1.00 87.19 221 ARG A C 1
ATOM 1777 O O . ARG A 1 221 ? -5.678 12.035 10.015 1.00 87.19 221 ARG A O 1
ATOM 1784 N N . ALA A 1 222 ? -6.005 14.222 10.325 1.00 84.06 222 ALA A N 1
ATOM 1785 C CA . ALA A 1 222 ? -5.792 14.587 8.917 1.00 84.06 222 ALA A CA 1
ATOM 1786 C C . ALA A 1 222 ? -4.377 14.256 8.424 1.00 84.06 222 ALA A C 1
ATOM 1788 O O . ALA A 1 222 ? -4.180 13.976 7.243 1.00 84.06 222 ALA A O 1
ATOM 1789 N N . LEU A 1 223 ? -3.397 14.259 9.331 1.00 83.00 223 LEU A N 1
ATOM 1790 C CA . LEU A 1 223 ? -2.019 13.924 9.007 1.00 83.00 223 LEU A CA 1
ATOM 1791 C C . LEU A 1 223 ? -1.866 12.434 8.679 1.00 83.00 223 LEU A C 1
ATOM 1793 O O . LEU A 1 223 ? -1.013 12.100 7.874 1.00 83.00 223 LEU A O 1
ATOM 1797 N N . ALA A 1 224 ? -2.699 11.556 9.244 1.00 77.69 224 ALA A N 1
ATOM 1798 C CA . ALA A 1 224 ? -2.657 10.117 8.984 1.00 77.69 224 ALA A CA 1
ATOM 1799 C C . ALA A 1 224 ? -3.037 9.773 7.538 1.00 77.69 224 ALA A C 1
ATOM 1801 O O . ALA A 1 224 ? -2.307 9.071 6.845 1.00 77.69 224 ALA A O 1
ATOM 1802 N N . GLY A 1 225 ? -4.166 10.307 7.061 1.00 75.50 225 GLY A N 1
ATOM 1803 C CA . GLY A 1 225 ? -4.533 10.197 5.649 1.00 75.50 225 GLY A CA 1
ATOM 1804 C C . GLY A 1 225 ? -3.529 10.935 4.763 1.00 75.50 225 GLY A C 1
ATOM 1805 O O . GLY A 1 225 ? -3.086 10.407 3.744 1.00 75.50 225 GLY A O 1
ATOM 1806 N N . GLY A 1 226 ? -3.117 12.134 5.189 1.00 79.56 226 GLY A N 1
ATOM 1807 C CA . GLY A 1 226 ? -2.176 12.974 4.456 1.00 79.56 226 GLY A CA 1
ATOM 1808 C C . GLY A 1 226 ? -0.823 12.310 4.213 1.00 79.56 226 GLY A C 1
ATOM 1809 O O . GLY A 1 226 ? -0.316 12.395 3.103 1.00 79.56 226 GLY A O 1
ATOM 1810 N N . THR A 1 227 ? -0.247 11.612 5.193 1.00 78.94 227 THR A N 1
ATOM 1811 C CA . THR A 1 227 ? 1.040 10.916 5.027 1.00 78.94 227 THR A CA 1
ATOM 1812 C C . THR A 1 227 ? 0.937 9.780 4.015 1.00 78.94 227 THR A C 1
ATOM 1814 O O . THR A 1 227 ? 1.808 9.665 3.157 1.00 78.94 227 THR A O 1
ATOM 1817 N N . VAL A 1 228 ? -0.143 8.991 4.052 1.00 74.44 228 VAL A N 1
ATOM 1818 C CA . VAL A 1 228 ? -0.407 7.932 3.061 1.00 74.44 228 VAL A CA 1
ATOM 1819 C C . VAL A 1 228 ? -0.601 8.531 1.669 1.00 74.44 228 VAL A C 1
ATOM 1821 O O . VAL A 1 228 ? -0.021 8.049 0.701 1.00 74.44 228 VAL A O 1
ATOM 1824 N N . TYR A 1 229 ? -1.367 9.615 1.552 1.00 79.56 229 TYR A N 1
ATOM 1825 C CA . TYR A 1 229 ? -1.594 10.286 0.274 1.00 79.56 229 TYR A CA 1
ATOM 1826 C C . TYR A 1 229 ? -0.322 10.928 -0.295 1.00 79.56 229 TYR A C 1
ATOM 1828 O O . TYR A 1 229 ? -0.044 10.788 -1.482 1.00 79.56 229 TYR A O 1
ATOM 1836 N N . VAL A 1 230 ? 0.474 11.598 0.542 1.00 80.12 230 VAL A N 1
ATOM 1837 C CA . VAL A 1 230 ? 1.761 12.185 0.143 1.00 80.12 230 VAL A CA 1
ATOM 1838 C C . VAL A 1 230 ? 2.726 11.094 -0.305 1.00 80.12 230 VAL A C 1
ATOM 1840 O O . VAL A 1 230 ? 3.366 11.273 -1.331 1.00 80.12 230 VAL A O 1
ATOM 1843 N N . ALA A 1 231 ? 2.781 9.959 0.396 1.00 76.25 231 ALA A N 1
ATOM 1844 C CA . ALA A 1 231 ? 3.581 8.801 0.002 1.00 76.25 231 ALA A CA 1
ATOM 1845 C C . ALA A 1 231 ? 3.159 8.216 -1.356 1.00 76.25 231 ALA A C 1
ATOM 1847 O O . ALA A 1 231 ? 3.994 7.881 -2.194 1.00 76.25 231 ALA A O 1
ATOM 1848 N N . LEU A 1 232 ? 1.848 8.104 -1.585 1.00 76.75 232 LEU A N 1
ATOM 1849 C CA . LEU A 1 232 ? 1.292 7.647 -2.858 1.00 76.75 232 LEU A CA 1
ATOM 1850 C C . LEU A 1 232 ? 1.662 8.598 -3.997 1.00 76.75 232 LEU A C 1
ATOM 1852 O O . LEU A 1 232 ? 2.147 8.172 -5.046 1.00 76.75 232 LEU A O 1
ATOM 1856 N N . LEU A 1 233 ? 1.442 9.893 -3.780 1.00 79.75 233 LEU A N 1
ATOM 1857 C CA . LEU A 1 233 ? 1.689 10.923 -4.774 1.00 79.75 233 LEU A CA 1
ATOM 1858 C C . LEU A 1 233 ? 3.187 11.068 -5.066 1.00 79.75 233 LEU A C 1
ATOM 1860 O O . LEU A 1 233 ? 3.560 11.177 -6.231 1.00 79.75 233 LEU A O 1
ATOM 1864 N N . SER A 1 234 ? 4.045 11.025 -4.044 1.00 80.44 234 SER A N 1
ATOM 1865 C CA . SER A 1 234 ? 5.496 11.109 -4.218 1.00 80.44 234 SER A CA 1
ATOM 1866 C C . SER A 1 234 ? 6.035 9.927 -5.017 1.00 80.44 234 SER A C 1
ATOM 1868 O O . SER A 1 234 ? 6.824 10.143 -5.934 1.00 80.44 234 SER A O 1
ATOM 1870 N N . SER A 1 235 ? 5.557 8.706 -4.752 1.00 78.06 235 SER A N 1
ATOM 1871 C CA . SER A 1 235 ? 5.976 7.515 -5.500 1.00 78.06 235 SER A CA 1
ATOM 1872 C C . SER A 1 235 ? 5.553 7.580 -6.973 1.00 78.06 235 SER A C 1
ATOM 1874 O O . SER A 1 235 ? 6.349 7.280 -7.864 1.00 78.06 235 SER A O 1
ATOM 1876 N N . LEU A 1 236 ? 4.327 8.037 -7.255 1.00 78.69 236 LEU A N 1
ATOM 1877 C CA . LEU A 1 236 ? 3.853 8.224 -8.631 1.00 78.69 236 LEU A CA 1
ATOM 1878 C C . LEU A 1 236 ? 4.630 9.322 -9.364 1.00 78.69 236 LEU A C 1
ATOM 1880 O O . LEU A 1 236 ? 5.067 9.107 -10.492 1.00 78.69 236 LEU A O 1
ATOM 1884 N N . ILE A 1 237 ? 4.832 10.480 -8.726 1.0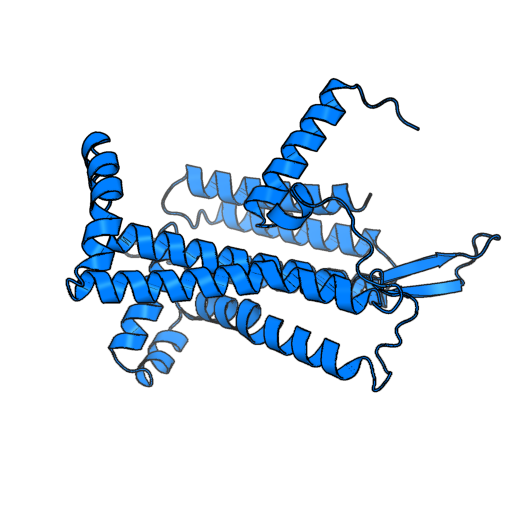0 81.44 237 ILE A N 1
ATOM 1885 C CA . ILE A 1 237 ? 5.585 11.595 -9.314 1.00 81.44 237 ILE A CA 1
ATOM 1886 C C . ILE A 1 237 ? 7.029 11.178 -9.587 1.00 81.44 237 ILE A C 1
ATOM 1888 O O . ILE A 1 237 ? 7.516 11.440 -10.681 1.00 81.44 237 ILE A O 1
ATOM 1892 N N . SER A 1 238 ? 7.687 10.500 -8.642 1.00 81.50 238 SER A N 1
ATOM 1893 C CA . SER A 1 238 ? 9.044 9.961 -8.801 1.00 81.50 238 SER A CA 1
ATOM 1894 C C . SER A 1 238 ? 9.120 9.063 -10.042 1.00 81.50 238 SER A C 1
ATOM 1896 O O . SER A 1 238 ? 9.894 9.312 -10.964 1.00 81.50 238 SER A O 1
ATOM 1898 N N . ARG A 1 239 ? 8.219 8.085 -10.174 1.00 79.69 239 ARG A N 1
ATOM 1899 C CA . ARG A 1 239 ? 8.200 7.184 -11.342 1.00 79.69 239 ARG A CA 1
ATOM 1900 C C . ARG A 1 239 ? 7.938 7.911 -12.660 1.00 79.69 239 ARG A C 1
ATOM 1902 O O . ARG A 1 239 ? 8.629 7.651 -13.644 1.00 79.69 239 ARG A O 1
ATOM 1909 N N . CYS A 1 240 ? 7.008 8.863 -12.679 1.00 79.94 240 CYS A N 1
ATOM 1910 C CA . CYS A 1 240 ? 6.778 9.714 -13.847 1.00 79.94 240 CYS A CA 1
ATOM 1911 C C . CYS A 1 240 ? 8.013 10.563 -14.190 1.00 79.94 240 CYS A C 1
ATOM 1913 O O . CYS A 1 240 ? 8.360 10.705 -15.360 1.00 79.94 240 CYS A O 1
ATOM 1915 N N . PHE A 1 241 ? 8.708 11.101 -13.189 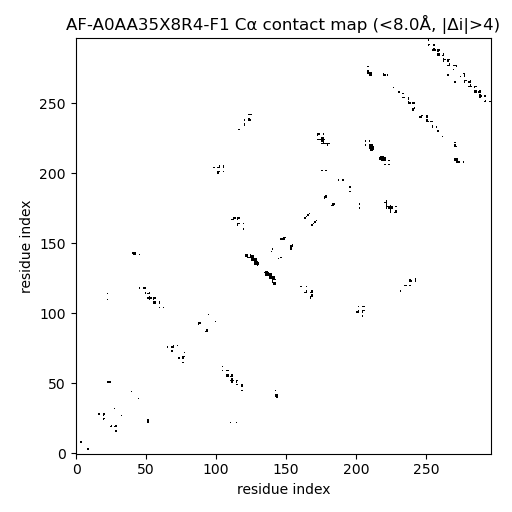1.00 82.38 241 PHE A N 1
ATOM 1916 C CA . PHE A 1 241 ? 9.917 11.896 -13.379 1.00 82.38 241 PHE A CA 1
ATOM 1917 C C . PHE A 1 241 ? 11.059 11.045 -13.945 1.00 82.38 241 PHE A C 1
ATOM 1919 O O . PHE A 1 241 ? 11.684 11.439 -14.927 1.00 82.38 241 PHE A O 1
ATOM 1926 N N . ARG A 1 242 ? 11.270 9.836 -13.410 1.00 81.69 242 ARG A N 1
ATOM 1927 C CA . ARG A 1 242 ? 12.207 8.840 -13.956 1.00 81.69 242 ARG A CA 1
ATOM 1928 C C . ARG A 1 242 ? 11.875 8.484 -15.406 1.00 81.69 242 ARG A C 1
ATOM 1930 O O . ARG A 1 242 ? 12.775 8.339 -16.234 1.00 81.69 242 ARG A O 1
ATOM 1937 N N . TYR A 1 243 ? 10.589 8.364 -15.733 1.00 80.19 243 TYR A N 1
ATOM 1938 C CA . TYR A 1 243 ? 10.148 8.115 -17.102 1.00 80.19 243 TYR A CA 1
ATOM 1939 C C . TYR A 1 243 ? 10.511 9.278 -18.043 1.00 80.19 243 TYR A C 1
ATOM 1941 O O . TYR A 1 243 ? 11.081 9.034 -19.105 1.00 80.19 243 TYR A O 1
ATOM 1949 N N . ILE A 1 244 ? 10.264 10.527 -17.635 1.00 82.44 244 ILE A N 1
ATOM 1950 C CA . ILE A 1 244 ? 10.460 11.721 -18.476 1.00 82.44 244 ILE A CA 1
ATOM 1951 C C . ILE A 1 244 ? 11.935 12.131 -18.599 1.00 82.44 244 ILE A C 1
ATOM 1953 O O . ILE A 1 244 ? 12.403 12.393 -19.702 1.00 82.44 244 ILE A O 1
ATOM 1957 N N . PHE A 1 245 ? 12.664 12.212 -17.484 1.00 81.75 245 PHE A N 1
ATOM 1958 C CA . PHE A 1 245 ? 13.994 12.840 -17.426 1.00 81.75 245 PHE A CA 1
ATOM 1959 C C . PHE A 1 245 ? 15.158 11.858 -17.514 1.00 81.75 245 PHE A C 1
ATOM 1961 O O . PHE A 1 245 ? 16.312 12.276 -17.498 1.00 81.75 245 PHE A O 1
ATOM 1968 N N . ASP A 1 246 ? 14.864 10.560 -17.555 1.00 76.00 246 ASP A N 1
ATOM 1969 C CA . ASP A 1 246 ? 15.852 9.485 -17.668 1.00 76.00 246 ASP A CA 1
ATOM 1970 C C . ASP A 1 246 ? 16.943 9.471 -16.581 1.00 76.00 246 ASP A C 1
ATOM 1972 O O . ASP A 1 246 ? 17.964 8.797 -16.687 1.00 76.00 246 ASP A O 1
ATOM 1976 N N . SER A 1 247 ? 16.707 10.201 -15.490 1.00 77.81 247 SER A N 1
ATOM 1977 C CA . SER A 1 247 ? 17.628 10.351 -14.373 1.00 77.81 247 SER A CA 1
ATOM 1978 C C . SER A 1 247 ? 17.068 9.638 -13.146 1.00 77.81 247 SER A C 1
ATOM 1980 O O . SER A 1 247 ? 16.345 10.220 -12.332 1.00 77.81 247 SER A O 1
ATOM 1982 N N . GLY A 1 248 ? 17.385 8.344 -13.031 1.00 75.19 248 GLY A N 1
ATOM 1983 C CA . GLY A 1 248 ? 16.998 7.525 -11.876 1.00 75.19 248 GLY A CA 1
ATOM 1984 C C . GLY A 1 248 ? 17.510 8.108 -10.558 1.00 75.19 248 GLY A C 1
ATOM 1985 O O . GLY A 1 248 ? 16.736 8.262 -9.616 1.00 75.19 248 GLY A O 1
ATOM 1986 N N . SER A 1 249 ? 18.764 8.566 -10.546 1.00 80.00 249 SER A N 1
ATOM 1987 C CA . SER A 1 249 ? 19.425 9.109 -9.355 1.00 80.00 249 SER A CA 1
ATOM 1988 C C . SER A 1 249 ? 18.760 10.377 -8.811 1.00 80.00 249 SER A C 1
ATOM 1990 O O . SER A 1 249 ? 18.579 10.504 -7.601 1.00 80.00 249 SER A O 1
ATOM 1992 N N . VAL A 1 250 ? 18.344 11.308 -9.679 1.00 81.94 250 VAL A N 1
ATOM 1993 C CA . VAL A 1 250 ? 17.648 12.534 -9.243 1.00 81.94 250 VAL A CA 1
ATOM 1994 C C . VAL A 1 250 ? 16.272 12.195 -8.678 1.00 81.94 250 VAL A C 1
ATOM 1996 O O . VAL A 1 250 ? 15.891 12.716 -7.631 1.00 81.94 250 VAL A O 1
ATOM 1999 N N . SER A 1 251 ? 15.541 11.291 -9.331 1.00 81.62 251 SER A N 1
ATOM 2000 C CA . SER A 1 251 ? 14.226 10.845 -8.865 1.00 81.62 251 SER A CA 1
ATOM 2001 C C . SER A 1 251 ? 14.291 10.194 -7.479 1.00 81.62 251 SER A C 1
ATOM 2003 O O . SER A 1 251 ? 13.479 10.499 -6.607 1.00 81.62 251 SER A O 1
ATOM 2005 N N . GLU A 1 252 ? 15.282 9.328 -7.259 1.00 81.50 252 GLU A N 1
ATOM 2006 C CA . GLU A 1 252 ? 15.509 8.626 -5.988 1.00 81.50 252 GLU A CA 1
ATOM 2007 C C . GLU A 1 252 ? 15.898 9.578 -4.868 1.00 81.50 252 GLU A C 1
ATOM 2009 O O . GLU A 1 252 ? 15.385 9.480 -3.749 1.00 81.50 252 GLU A O 1
ATOM 2014 N N . PHE A 1 253 ? 16.772 10.535 -5.181 1.00 84.50 253 PHE A N 1
ATOM 2015 C CA . PHE A 1 253 ? 17.163 11.570 -4.241 1.00 84.50 253 PHE A CA 1
ATOM 2016 C C . PHE A 1 253 ? 15.951 12.400 -3.804 1.00 84.50 253 PHE A C 1
ATOM 2018 O O . PHE A 1 253 ? 15.733 12.582 -2.606 1.00 84.50 253 PHE A O 1
ATOM 2025 N N . VAL A 1 254 ? 15.119 12.846 -4.752 1.00 83.94 254 VAL A N 1
ATOM 2026 C CA . VAL A 1 254 ? 13.899 13.615 -4.458 1.00 83.94 254 VAL A CA 1
ATOM 2027 C C . VAL A 1 254 ? 12.933 12.807 -3.592 1.00 83.94 254 VAL A C 1
ATOM 2029 O O . VAL A 1 254 ? 12.453 13.317 -2.580 1.00 83.94 254 VAL A O 1
ATOM 2032 N N . GLU A 1 255 ? 12.673 11.544 -3.934 1.00 84.00 255 GLU A N 1
ATOM 2033 C CA . GLU A 1 255 ? 11.782 10.679 -3.153 1.00 84.00 255 GLU A CA 1
ATOM 2034 C C . GLU A 1 255 ? 12.294 10.486 -1.719 1.00 84.00 255 GLU A C 1
ATOM 2036 O O . GLU A 1 255 ? 11.539 10.630 -0.754 1.00 84.00 255 GLU A O 1
ATOM 2041 N N . THR A 1 256 ? 13.597 10.269 -1.561 1.00 85.94 256 THR A N 1
ATOM 2042 C CA . THR A 1 256 ? 14.242 10.127 -0.250 1.00 85.94 256 THR A CA 1
ATOM 2043 C C . THR A 1 256 ? 14.152 11.414 0.565 1.00 85.94 256 THR A C 1
ATOM 2045 O O . THR A 1 256 ? 13.808 11.370 1.747 1.00 85.94 256 THR A O 1
ATOM 2048 N N . MET A 1 257 ? 14.379 12.576 -0.055 1.00 86.88 257 MET A N 1
ATOM 2049 C CA . MET A 1 257 ? 14.225 13.876 0.605 1.00 86.88 257 MET A CA 1
ATOM 2050 C C . MET A 1 257 ? 12.784 14.125 1.065 1.00 86.88 257 MET A C 1
ATOM 2052 O O . MET A 1 257 ? 12.575 14.649 2.162 1.00 86.88 257 MET A O 1
ATOM 2056 N N . VAL A 1 258 ? 11.783 13.711 0.281 1.00 87.25 258 VAL A N 1
ATOM 2057 C CA . VAL A 1 258 ? 10.366 13.801 0.672 1.00 87.25 258 VAL A CA 1
ATOM 2058 C C . VAL A 1 258 ? 10.087 12.941 1.905 1.00 87.25 258 VAL A C 1
ATOM 2060 O O . VAL A 1 258 ? 9.499 13.438 2.868 1.00 87.25 258 VAL A O 1
ATOM 2063 N N . TRP A 1 259 ? 10.546 11.686 1.923 1.00 87.19 259 TRP A N 1
ATOM 2064 C CA . TRP A 1 259 ? 10.367 10.785 3.069 1.00 87.19 259 TRP A CA 1
ATOM 2065 C C . TRP A 1 259 ? 11.073 11.279 4.333 1.00 87.19 259 TRP A C 1
ATOM 2067 O O . TRP A 1 259 ? 10.476 11.268 5.411 1.00 87.19 259 TRP A O 1
ATOM 2077 N N . MET A 1 260 ? 12.301 11.784 4.204 1.00 87.62 260 MET A N 1
ATOM 2078 C CA . MET A 1 260 ? 13.045 12.384 5.316 1.00 87.62 260 MET A CA 1
ATOM 2079 C C . MET A 1 260 ? 12.342 13.630 5.860 1.00 87.62 260 MET A C 1
ATOM 2081 O O . MET A 1 260 ? 12.180 13.776 7.071 1.00 87.62 260 MET A O 1
ATOM 2085 N N . THR A 1 261 ? 11.857 14.506 4.977 1.00 89.69 261 THR A N 1
ATOM 2086 C CA . THR A 1 261 ? 11.099 15.701 5.373 1.00 89.69 261 THR A CA 1
ATOM 2087 C C . THR A 1 261 ? 9.821 15.313 6.111 1.00 89.69 261 THR A C 1
ATOM 2089 O O . THR A 1 261 ? 9.525 15.865 7.172 1.00 89.69 261 THR A O 1
ATOM 2092 N N . LEU A 1 262 ? 9.084 14.323 5.601 1.00 88.69 262 LEU A N 1
ATOM 2093 C CA . LEU A 1 262 ? 7.871 13.822 6.241 1.00 88.69 262 LEU A CA 1
ATOM 2094 C C . LEU A 1 262 ? 8.169 13.229 7.623 1.00 88.69 262 LEU A C 1
ATOM 2096 O O . LEU A 1 262 ? 7.447 13.517 8.579 1.00 88.69 262 LEU A O 1
ATOM 2100 N N . ALA A 1 263 ? 9.259 12.471 7.756 1.00 89.19 263 ALA A N 1
ATOM 2101 C CA . ALA A 1 263 ? 9.697 11.917 9.031 1.00 89.19 263 ALA A CA 1
ATOM 2102 C C . ALA A 1 263 ? 10.045 13.011 10.050 1.00 89.19 263 ALA A C 1
ATOM 2104 O O . ALA A 1 263 ? 9.625 12.929 11.209 1.00 89.19 263 ALA A O 1
ATOM 2105 N N . CYS A 1 264 ? 10.755 14.062 9.627 1.00 90.12 264 CYS A N 1
ATOM 2106 C CA . CYS A 1 264 ? 11.052 15.227 10.462 1.00 90.12 264 CYS A CA 1
ATOM 2107 C C . CYS A 1 264 ? 9.767 15.927 10.918 1.00 90.12 264 CYS A C 1
ATOM 2109 O O . CYS A 1 264 ? 9.605 16.202 12.107 1.00 90.12 264 CYS A O 1
ATOM 2111 N N . VAL A 1 265 ? 8.819 16.151 10.001 1.00 90.12 265 VAL A N 1
ATOM 2112 C CA . VAL A 1 265 ? 7.515 16.761 10.307 1.00 90.12 265 VAL A CA 1
ATOM 2113 C C . VAL A 1 265 ? 6.731 15.912 11.311 1.00 90.12 265 VAL A C 1
ATOM 2115 O O . VAL A 1 265 ? 6.227 16.445 12.298 1.00 90.12 265 VAL A O 1
ATOM 2118 N N . VAL A 1 266 ? 6.656 14.594 11.118 1.00 88.31 266 VAL A N 1
ATOM 2119 C CA . VAL A 1 266 ? 5.964 13.677 12.039 1.00 88.31 266 VAL A CA 1
ATOM 2120 C C . VAL A 1 266 ? 6.633 13.660 13.414 1.00 88.31 266 VAL A C 1
ATOM 2122 O O . VAL A 1 266 ? 5.950 13.765 14.434 1.00 88.31 266 VAL A O 1
ATOM 2125 N N . THR A 1 267 ? 7.962 13.588 13.459 1.00 88.50 267 THR A N 1
ATOM 2126 C CA . THR A 1 267 ? 8.725 13.560 14.716 1.00 88.50 267 THR A CA 1
ATOM 2127 C C . THR A 1 267 ? 8.586 14.874 15.487 1.00 88.50 267 THR A C 1
ATOM 2129 O O . THR A 1 267 ? 8.448 14.860 16.712 1.00 88.50 267 THR A O 1
ATOM 2132 N N . TYR A 1 268 ? 8.555 16.004 14.775 1.00 91.56 268 TYR A N 1
ATOM 2133 C CA . TYR A 1 268 ? 8.357 17.331 15.353 1.00 91.56 268 TYR A CA 1
ATOM 2134 C C . TYR A 1 268 ? 6.928 17.530 15.877 1.00 91.56 268 TYR A C 1
ATOM 2136 O O . TYR A 1 268 ? 6.737 17.921 17.028 1.00 91.56 268 TYR A O 1
ATOM 2144 N N . LEU A 1 269 ? 5.913 17.219 15.062 1.00 90.75 269 LEU A N 1
ATOM 2145 C CA . LEU A 1 269 ? 4.504 17.437 15.411 1.00 90.75 269 LEU A CA 1
ATOM 2146 C C . LEU A 1 269 ? 3.979 16.453 16.465 1.00 90.75 269 LEU A C 1
ATOM 2148 O O . LEU A 1 269 ? 2.989 16.754 17.134 1.00 90.75 269 LEU A O 1
ATOM 2152 N N . LYS A 1 270 ? 4.617 15.284 16.619 1.00 91.25 270 LYS A N 1
ATOM 2153 C CA . LYS A 1 270 ? 4.206 14.202 17.533 1.00 91.25 270 LYS A CA 1
ATOM 2154 C C . LYS A 1 270 ? 2.699 13.898 17.428 1.00 91.25 270 LYS A C 1
ATOM 2156 O O . LYS A 1 270 ? 1.972 14.044 18.423 1.00 91.25 270 LYS A O 1
ATOM 2161 N N . PRO A 1 271 ? 2.207 13.524 16.234 1.00 90.00 271 PRO A N 1
ATOM 2162 C CA . PRO A 1 271 ? 0.779 13.403 15.953 1.00 90.00 271 PRO A CA 1
ATOM 2163 C C . PRO A 1 271 ? 0.082 12.263 16.711 1.00 90.00 271 PRO A C 1
ATOM 2165 O O . PRO A 1 271 ? -1.122 12.337 16.962 1.00 90.00 271 PRO A O 1
ATOM 2168 N N . CYS A 1 272 ? 0.809 11.219 17.107 1.00 89.69 272 CYS A N 1
ATOM 2169 C CA . CYS A 1 272 ? 0.266 10.076 17.832 1.00 89.69 272 CYS A CA 1
ATOM 2170 C C . CYS A 1 272 ? 0.092 10.356 19.331 1.00 89.69 272 CYS A C 1
ATOM 2172 O O . CYS A 1 272 ? 0.833 11.144 19.930 1.00 89.69 272 CYS A O 1
ATOM 2174 N N . LYS A 1 273 ? -0.857 9.645 19.953 1.00 91.38 273 LYS A N 1
ATOM 2175 C CA . LYS A 1 273 ? -1.141 9.684 21.399 1.00 91.38 273 LYS A CA 1
ATOM 2176 C C . LYS A 1 273 ? 0.051 9.195 22.238 1.00 91.38 273 LYS A C 1
ATOM 2178 O O . LYS A 1 273 ? 0.314 9.751 23.297 1.00 91.38 273 LYS A O 1
ATOM 2183 N N . SER A 1 274 ? 0.798 8.204 21.743 1.00 91.75 274 SER A N 1
ATOM 2184 C CA . SER A 1 274 ? 1.977 7.630 22.412 1.00 91.75 274 SER A CA 1
ATOM 2185 C C . SER A 1 274 ? 3.293 8.162 21.835 1.00 91.75 274 SER A C 1
ATOM 2187 O O . SER A 1 274 ? 3.459 8.257 20.618 1.00 91.75 274 SER A O 1
ATOM 2189 N N . ALA A 1 275 ? 4.265 8.461 22.703 1.00 89.94 275 ALA A N 1
ATOM 2190 C CA . ALA A 1 275 ? 5.614 8.860 22.295 1.00 89.94 275 ALA A CA 1
ATOM 2191 C C . ALA A 1 275 ? 6.331 7.757 21.495 1.00 89.94 275 ALA A C 1
ATOM 2193 O O . ALA A 1 275 ? 6.954 8.049 20.477 1.00 89.94 275 ALA A O 1
ATOM 2194 N N . VAL A 1 276 ? 6.167 6.493 21.903 1.00 90.88 276 VAL A N 1
ATOM 2195 C CA . VAL A 1 276 ? 6.750 5.329 21.213 1.00 90.88 276 VAL A CA 1
ATOM 2196 C C . VAL A 1 276 ? 6.182 5.195 19.801 1.00 90.88 276 VAL A C 1
ATOM 2198 O O . VAL A 1 276 ? 6.926 4.927 18.864 1.00 90.88 276 VAL A O 1
ATOM 2201 N N . ALA A 1 277 ? 4.882 5.452 19.623 1.00 87.88 277 ALA A N 1
ATOM 2202 C CA . ALA A 1 277 ? 4.247 5.418 18.307 1.00 87.88 277 ALA A CA 1
ATOM 2203 C C . ALA A 1 277 ? 4.789 6.514 17.374 1.00 87.88 277 ALA A C 1
ATOM 2205 O O . ALA A 1 277 ? 5.047 6.239 16.208 1.00 87.88 277 ALA A O 1
ATOM 2206 N N . ASN A 1 278 ? 5.028 7.725 17.890 1.00 88.00 278 ASN A N 1
ATOM 2207 C CA . ASN A 1 278 ? 5.629 8.813 17.110 1.00 88.00 278 ASN A CA 1
ATOM 2208 C C . ASN A 1 278 ? 7.056 8.481 16.659 1.00 88.00 278 ASN A C 1
ATOM 2210 O O . ASN A 1 278 ? 7.390 8.679 15.493 1.00 88.00 278 ASN A O 1
ATOM 2214 N N . LEU A 1 279 ? 7.880 7.959 17.575 1.00 88.38 279 LEU A N 1
ATOM 2215 C CA . LEU A 1 279 ? 9.253 7.557 17.267 1.00 88.38 279 LEU A CA 1
ATOM 2216 C C . LEU A 1 279 ? 9.275 6.410 16.254 1.00 88.38 279 LEU A C 1
ATOM 2218 O O . LEU A 1 279 ? 10.006 6.474 15.271 1.00 88.38 279 LEU A O 1
ATOM 2222 N N . SER A 1 280 ? 8.439 5.392 16.472 1.00 87.75 280 SER A N 1
ATOM 2223 C CA . SER A 1 280 ? 8.293 4.265 15.554 1.00 87.75 280 SER A CA 1
ATOM 2224 C C . SER A 1 280 ? 7.873 4.742 14.166 1.00 87.75 280 SER A C 1
ATOM 2226 O O . SER A 1 280 ? 8.514 4.381 13.185 1.00 87.75 280 SER A O 1
ATOM 2228 N N . LEU A 1 281 ? 6.859 5.607 14.063 1.00 85.50 281 LEU A N 1
ATOM 2229 C CA . LEU A 1 281 ? 6.382 6.121 12.780 1.00 85.50 281 LEU A CA 1
ATOM 2230 C C . LEU A 1 281 ? 7.467 6.919 12.041 1.00 85.50 281 LEU A C 1
ATOM 2232 O O . LEU A 1 281 ? 7.697 6.675 10.858 1.00 85.50 281 LEU A O 1
ATOM 2236 N N . GLY A 1 282 ? 8.168 7.821 12.736 1.00 86.50 282 GLY A N 1
ATOM 2237 C CA . GLY A 1 282 ? 9.286 8.573 12.160 1.00 86.50 282 GLY A CA 1
ATOM 2238 C C . GLY A 1 282 ? 10.427 7.661 11.699 1.00 86.50 282 GLY A C 1
ATOM 2239 O O . GLY A 1 282 ? 10.917 7.804 10.581 1.00 86.50 282 GLY A O 1
ATOM 2240 N N . PHE A 1 283 ? 10.799 6.670 12.515 1.00 87.25 283 PHE A N 1
ATOM 2241 C CA . PHE A 1 283 ? 11.830 5.690 12.172 1.00 87.25 283 PHE A CA 1
ATOM 2242 C C . PHE A 1 283 ? 11.456 4.861 10.937 1.00 87.25 283 PHE A C 1
ATOM 2244 O O . PHE A 1 283 ? 12.279 4.713 10.038 1.00 87.25 283 PHE A O 1
ATOM 2251 N N . HIS A 1 284 ? 10.214 4.375 10.850 1.00 83.12 284 HIS A N 1
ATOM 2252 C CA . HIS A 1 284 ? 9.741 3.631 9.680 1.00 83.12 284 HIS A CA 1
ATOM 2253 C C . HIS A 1 284 ? 9.784 4.486 8.408 1.00 83.12 284 HIS A C 1
ATOM 2255 O O . HIS A 1 284 ? 10.181 3.979 7.365 1.00 83.12 284 HIS A O 1
ATOM 2261 N N . MET A 1 285 ? 9.437 5.777 8.483 1.00 85.56 285 MET A N 1
ATOM 2262 C CA . MET A 1 285 ? 9.520 6.689 7.333 1.00 85.56 285 MET A CA 1
ATOM 2263 C C . MET A 1 285 ? 10.964 6.913 6.861 1.00 85.56 285 MET A C 1
ATOM 2265 O O . MET A 1 285 ? 11.223 6.869 5.660 1.00 85.56 285 MET A O 1
ATOM 2269 N N . ILE A 1 286 ? 11.909 7.099 7.790 1.00 85.25 286 ILE A N 1
ATOM 2270 C CA . ILE A 1 286 ? 13.342 7.233 7.471 1.00 85.25 286 ILE A CA 1
ATOM 2271 C C . ILE A 1 286 ? 13.865 5.944 6.840 1.00 85.25 286 ILE A C 1
ATOM 2273 O O . ILE A 1 286 ? 14.480 5.976 5.775 1.00 85.25 286 ILE A O 1
ATOM 2277 N N . LEU A 1 287 ? 13.592 4.804 7.479 1.00 84.50 287 LEU A N 1
ATOM 2278 C CA . LEU A 1 287 ? 14.022 3.497 6.997 1.00 84.50 287 LEU A CA 1
ATOM 2279 C C . LEU A 1 287 ? 13.478 3.224 5.592 1.00 84.50 287 LEU A C 1
ATOM 2281 O O . LEU A 1 287 ? 14.211 2.737 4.739 1.00 84.50 287 LEU A O 1
ATOM 2285 N N . PHE A 1 288 ? 12.218 3.577 5.337 1.00 77.81 288 PHE A N 1
ATOM 2286 C CA . PHE A 1 288 ? 11.603 3.425 4.025 1.00 77.81 288 PHE A CA 1
ATOM 2287 C C . PHE A 1 288 ? 12.285 4.298 2.962 1.00 77.81 288 PHE A C 1
ATOM 2289 O O . PHE A 1 288 ? 12.607 3.795 1.889 1.00 77.81 288 PHE A O 1
ATOM 2296 N N . GLY A 1 289 ? 12.594 5.563 3.275 1.00 77.38 289 GLY A N 1
ATOM 2297 C CA . GLY A 1 289 ? 13.361 6.437 2.380 1.00 77.38 289 GLY A CA 1
ATOM 2298 C C . GLY A 1 289 ? 14.751 5.878 2.045 1.00 77.38 289 GLY A C 1
ATOM 2299 O O . GLY A 1 289 ? 15.148 5.854 0.882 1.00 77.38 289 GLY A O 1
ATOM 2300 N N . ILE A 1 290 ? 15.464 5.350 3.046 1.00 77.19 290 ILE A N 1
ATOM 2301 C CA . ILE A 1 290 ? 16.780 4.718 2.851 1.00 77.19 290 ILE A CA 1
ATOM 2302 C C . ILE A 1 290 ? 16.661 3.446 2.004 1.00 77.19 290 ILE A C 1
ATOM 2304 O O . ILE A 1 290 ? 17.463 3.238 1.098 1.00 77.19 290 ILE A O 1
ATOM 2308 N N . LEU A 1 291 ? 15.665 2.598 2.271 1.00 76.00 291 LEU A N 1
ATOM 2309 C CA . LEU A 1 291 ? 15.439 1.368 1.508 1.00 76.00 291 LEU A CA 1
ATOM 2310 C C . LEU A 1 291 ? 15.127 1.659 0.038 1.00 76.00 291 LEU A C 1
ATOM 2312 O O . LEU A 1 291 ? 15.637 0.957 -0.830 1.00 76.00 291 LEU A O 1
ATOM 2316 N N . ILE A 1 292 ? 14.344 2.703 -0.253 1.00 70.44 292 ILE A N 1
ATOM 2317 C CA . ILE A 1 292 ? 14.080 3.136 -1.633 1.00 70.44 292 ILE A CA 1
ATOM 2318 C C . ILE A 1 292 ? 15.376 3.549 -2.334 1.00 70.44 292 ILE A C 1
ATOM 2320 O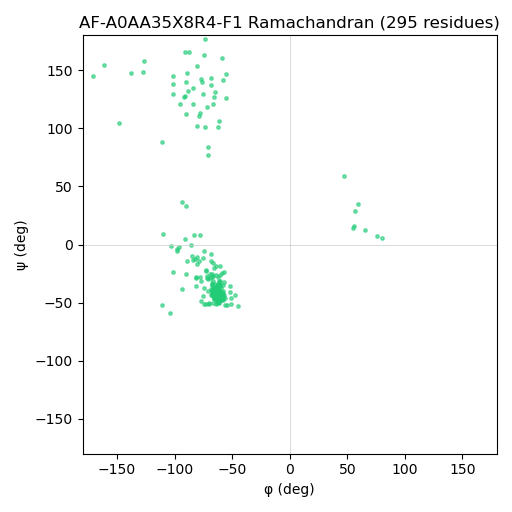 O . ILE A 1 292 ? 15.595 3.149 -3.476 1.00 70.44 292 ILE A O 1
ATOM 2324 N N . SER A 1 293 ? 16.243 4.306 -1.658 1.00 72.00 293 SER A N 1
ATOM 2325 C CA . SER A 1 293 ? 17.567 4.640 -2.198 1.00 72.00 293 SER A CA 1
ATOM 2326 C C . SER A 1 293 ? 18.420 3.388 -2.433 1.00 72.00 293 SER A C 1
ATOM 2328 O O . SER A 1 293 ? 19.069 3.271 -3.462 1.00 72.00 293 SER A O 1
ATOM 2330 N N . ALA A 1 294 ? 18.415 2.435 -1.497 1.00 68.62 294 ALA A N 1
ATOM 2331 C CA . ALA A 1 294 ? 19.308 1.277 -1.526 1.00 68.62 294 ALA A CA 1
ATOM 2332 C C . ALA A 1 294 ? 18.902 0.182 -2.526 1.00 68.62 294 ALA A C 1
ATOM 2334 O O . ALA A 1 294 ? 19.771 -0.511 -3.037 1.00 68.62 294 ALA A O 1
ATOM 2335 N N . ILE A 1 295 ? 17.605 -0.011 -2.789 1.00 64.12 295 ILE A N 1
ATOM 2336 C CA . ILE A 1 295 ? 17.116 -1.049 -3.718 1.00 64.12 295 ILE A CA 1
ATOM 2337 C C . ILE A 1 295 ? 17.410 -0.692 -5.185 1.00 64.12 295 ILE A C 1
ATOM 2339 O O . ILE A 1 295 ? 17.454 -1.584 -6.028 1.00 64.12 295 ILE A O 1
ATOM 2343 N N . ASN A 1 296 ? 17.604 0.592 -5.491 1.00 54.22 296 ASN A N 1
ATOM 2344 C CA . ASN A 1 296 ? 17.792 1.074 -6.860 1.00 54.22 296 ASN A CA 1
ATOM 2345 C C . ASN A 1 296 ? 19.257 1.402 -7.225 1.00 54.22 296 ASN A C 1
ATOM 2347 O O . ASN A 1 296 ? 19.519 1.774 -8.369 1.00 54.22 296 ASN A O 1
ATOM 2351 N N . LEU A 1 297 ? 20.182 1.250 -6.269 1.00 42.84 297 LEU A N 1
ATOM 2352 C CA . LEU A 1 297 ? 21.639 1.386 -6.415 1.00 42.84 297 LEU A CA 1
ATOM 2353 C C . LEU A 1 297 ? 22.275 0.050 -6.826 1.00 42.84 297 LEU A C 1
ATOM 2355 O O . LEU A 1 297 ? 23.175 0.078 -7.695 1.00 42.84 297 LEU A O 1
#

Foldseek 3Di:
DDCDDPVNVVVVVVVVLVVCVVLVVVCPNPPDDDPPDPPDALLNVLVCLLVSLVVLVVVLVVLVVLVVCVVVVPPVSVVVCVVVVVVCVVVVDPPPVVLVSLLVSLVSLVSSLVSLLVSLLLQLAWDWDADPVRHTDDIARPRGRPDDCVDPVNVVSVVVSVVSNCVRHVVVLVLQLCVLDVNCVVVCVPPDPVVSVSSNSNSCSQQVFFDCCPVVADGCSNVSSVVSVLLSVLSVVLSVCCVPVVCNPVSLVSSLVSLLVSLVVLLVSVGGPDNVVSVVVSVVSNVVSVVSNVVVD

Organism: Geodia barretti (NCBI:txid519541)

Radius of gyration: 22.51 Å; Cα contacts (8 Å, |Δi|>4): 246; chains: 1; bounding box: 60×44×59 Å

pLDDT: mean 83.04, std 8.25, range [42.75, 93.88]

Secondary structure (DSSP, 8-state):
-----HHHHHHHHHHHHHHHHHTT-HHHHHS------TT--HHHHHHGGGHHHHHHHHHHHHHHHHHHHHHTT-HHHHHHHHHHHHHHHHTT----HHHHHHHHHHHHHHHHHHHHHHHHHHHH-EEEEE-TTS-EEEEEESS-TT--TTSTTTHHHHHHHHHHIIIIIIHHHHHHHHTTSHHHHHHGGGS-HHHHHHHHHHHHHHHTTB--STTSSPP-HHHHHHHHHHHHHHHHHHHHHHHHH--HHHHHHHHHHHHHHHHHHHHHH--BSSHHHHHHHHHHHHHHHHHHHHH--

Solvent-accessible surface area (backbone atoms only — not comparable to full-atom values): 16219 Å² total; per-residue (Å²): 134,80,87,75,52,71,69,58,54,53,52,50,51,50,52,50,52,51,50,32,50,76,64,54,37,48,62,71,75,72,43,73,97,70,86,88,52,93,83,64,51,44,60,60,62,54,56,55,52,44,47,49,23,52,49,36,51,50,52,47,52,51,50,53,51,51,52,54,41,44,76,69,64,37,67,70,54,49,60,67,42,47,63,56,50,54,55,39,61,74,67,70,59,84,68,58,67,65,61,57,49,42,39,50,45,43,50,38,50,52,52,22,23,53,38,40,47,53,47,54,53,51,69,63,33,65,44,76,43,56,46,101,86,70,47,81,71,48,78,34,40,66,63,36,70,85,65,54,76,86,37,83,83,36,44,62,57,53,51,52,51,52,51,51,40,41,68,52,37,48,49,56,37,51,48,41,35,38,53,75,39,71,63,35,64,58,59,46,66,81,42,56,71,68,59,40,50,52,53,49,52,42,52,43,52,73,35,65,59,31,27,76,28,84,86,84,46,72,63,30,40,39,53,59,20,40,52,55,42,51,53,52,50,45,53,51,51,30,46,54,44,28,64,74,68,72,38,58,68,62,28,40,51,52,46,27,51,51,29,44,51,51,17,52,51,42,52,71,68,44,42,32,73,44,72,67,55,20,52,50,52,21,49,52,33,39,52,48,22,50,48,58,47,59,78,76,109

Sequence (297 aa):
QSHVSAPLRLLFAFSATFSQFWNLQFFKAIVPPICISEKLTGIHVHMLNFLPAIYLLVLVILSCILIELHARNFAIVRILWKPLNFILSKTNIKIETTDAVFHATASLILLSNISVLSATSQLIDSTNIYNS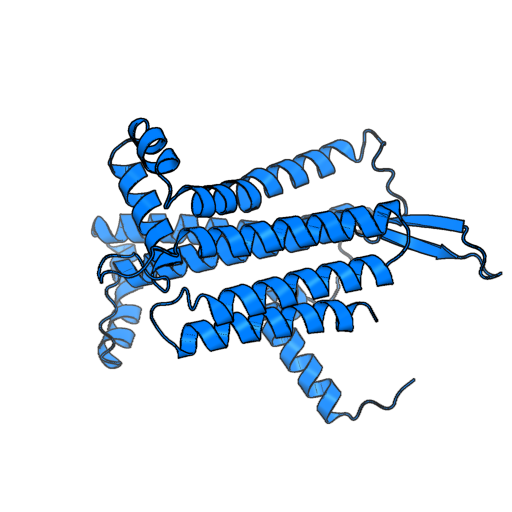TGVFHKKIFFIDPTMDWSSRKSIPYLLITVVIFILFTLIPSLLLCIYPTRVYRYLSRFLSARKRLAITAFAEALHSCFKDGLNGTRDYRALAGGTVYVALLSSLISRCFRYIFDSGSVSEFVETMVWMTLACVVTYLKPCKSAVANLSLGFHMILFGILISAINL

Mean predicted aligned error: 7.91 Å

Nearest PDB structures (foldseek):
  5och-assembly1_A  TM=1.682E-01  e=1.212E+00  Homo sapiens
  7wig-assembly1_R  TM=1.661E-01  e=7.619E+00  Homo sapiens